Protein AF-A0A7S0BZV0-F1 (afdb_monomer_lite)

pLDDT: mean 70.06, std 24.71, range [31.92, 97.5]

Foldseek 3Di:
DDDDDDDDDDDDDDDDDDDDDDDDDDDDDDDDDDDDDDDDDDDDDDDDDDPPPDPDPPDPPPDDDPPDPDDPCPPVDDDPDDDDDDPDDPVVVVVVVVCVVVVVVVVCCVPPVPPPPPPDDDDDDPDDDPPVQPKDWLDKFFFPFAPQQVLVVVVVVVVVVCCQPPHHRQKDWHDPDSFWTWIAGPVNQWIWIWGDDGGMITIIIGHDGHDPVRLVVVLVSVVSVLVVVCCQAPVPVDDNVRGRTHGDPPPCRSVVSNVSSVVD

Organism: NCBI:txid420281

Structure (mmCIF, N/CA/C/O backbone):
data_AF-A0A7S0BZV0-F1
#
_entry.id   AF-A0A7S0BZV0-F1
#
loop_
_atom_site.group_PDB
_atom_site.id
_atom_site.type_symbol
_atom_site.label_atom_id
_atom_site.label_alt_id
_atom_site.label_comp_id
_atom_site.label_asym_id
_atom_site.label_entity_id
_atom_site.label_seq_id
_atom_site.pdbx_PDB_ins_code
_atom_site.Cartn_x
_atom_site.Cartn_y
_atom_site.Cartn_z
_atom_site.occupancy
_atom_site.B_iso_or_equiv
_atom_site.auth_seq_id
_atom_site.auth_comp_id
_atom_site.auth_asym_id
_atom_site.auth_atom_id
_atom_site.pdbx_PDB_model_num
ATOM 1 N N . CYS A 1 1 ? 27.639 45.122 27.464 1.00 40.41 1 CYS A N 1
ATOM 2 C CA . CYS A 1 1 ? 28.579 44.071 27.024 1.00 40.41 1 CYS A CA 1
ATOM 3 C C . CYS A 1 1 ? 27.911 42.711 27.191 1.00 40.41 1 CYS A C 1
ATOM 5 O O . CYS A 1 1 ? 27.756 42.272 28.320 1.00 40.41 1 CYS A O 1
ATOM 7 N N . LYS A 1 2 ? 27.422 42.094 26.108 1.00 38.06 2 LYS A N 1
ATOM 8 C CA . LYS A 1 2 ? 26.860 40.734 26.147 1.00 38.06 2 LYS A CA 1
ATOM 9 C C . LYS A 1 2 ? 27.973 39.765 25.750 1.00 38.06 2 LYS A C 1
ATOM 11 O O . LYS A 1 2 ? 28.433 39.813 24.614 1.00 38.06 2 LYS A O 1
ATOM 16 N N . GLY A 1 3 ? 28.454 38.988 26.717 1.00 41.06 3 GLY A N 1
ATOM 17 C CA . GLY A 1 3 ? 29.466 37.956 26.506 1.00 41.06 3 GLY A CA 1
ATOM 18 C C . GLY A 1 3 ? 28.831 36.710 25.899 1.00 41.06 3 GLY A C 1
ATOM 19 O O . GLY A 1 3 ? 27.800 36.251 26.382 1.00 41.06 3 GLY A O 1
ATOM 20 N N . TYR A 1 4 ? 29.440 36.191 24.838 1.00 46.53 4 TYR A N 1
ATOM 21 C CA . TYR A 1 4 ? 29.101 34.892 24.270 1.00 46.53 4 TYR A CA 1
ATOM 22 C C . TYR A 1 4 ? 30.031 33.840 24.869 1.00 46.53 4 TYR A C 1
ATOM 24 O O . TYR A 1 4 ? 31.251 34.000 24.854 1.00 46.53 4 TYR A O 1
ATOM 32 N N . ILE A 1 5 ? 29.439 32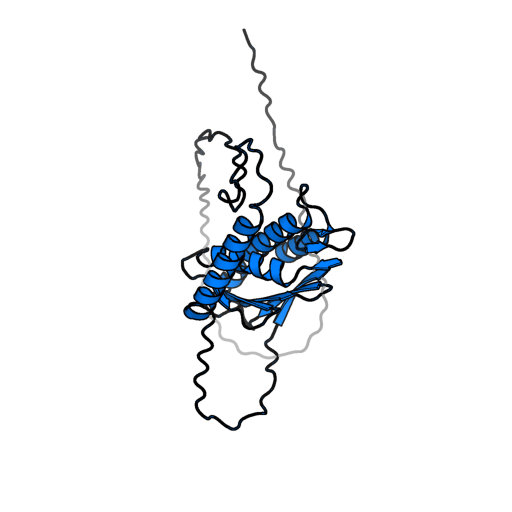.782 25.417 1.00 53.34 5 ILE A N 1
ATOM 33 C CA . ILE A 1 5 ? 30.142 31.592 25.894 1.00 53.34 5 ILE A CA 1
ATOM 34 C C . ILE A 1 5 ? 30.188 30.616 24.718 1.00 53.34 5 ILE A C 1
ATOM 36 O O . ILE A 1 5 ? 29.145 30.201 24.218 1.00 53.34 5 ILE A O 1
ATOM 40 N N . PHE A 1 6 ? 31.393 30.279 24.265 1.00 42.31 6 PHE A N 1
ATOM 41 C CA . PHE A 1 6 ? 31.619 29.231 23.276 1.00 42.31 6 PHE A CA 1
ATOM 42 C C . PHE A 1 6 ? 31.834 27.902 24.001 1.00 42.31 6 PHE A C 1
ATOM 44 O O . PHE A 1 6 ? 32.708 27.802 24.859 1.00 42.31 6 PHE A O 1
ATOM 51 N N . TYR A 1 7 ? 31.054 26.886 23.638 1.00 46.03 7 TYR A N 1
ATOM 52 C CA . TYR A 1 7 ? 31.304 25.504 24.036 1.00 46.03 7 TYR A CA 1
ATOM 53 C C . TYR A 1 7 ? 32.008 24.782 22.888 1.00 46.03 7 TYR A C 1
ATOM 55 O O . TYR A 1 7 ? 31.486 24.710 21.777 1.00 46.03 7 TYR A O 1
ATOM 63 N N . THR A 1 8 ? 33.194 24.246 23.158 1.00 47.00 8 THR A N 1
ATOM 64 C CA . THR A 1 8 ? 33.906 23.320 22.277 1.00 47.00 8 THR A CA 1
ATOM 65 C C . THR A 1 8 ? 33.558 21.889 22.681 1.00 47.00 8 THR A C 1
ATOM 67 O O . THR A 1 8 ? 33.846 21.461 23.796 1.00 47.00 8 THR A O 1
ATOM 70 N N . VAL A 1 9 ? 32.921 21.143 21.775 1.00 44.19 9 VAL A N 1
ATOM 71 C CA . VAL A 1 9 ? 32.656 19.708 21.942 1.00 44.19 9 VAL A CA 1
ATOM 72 C C . VAL A 1 9 ? 33.757 18.938 21.219 1.00 44.19 9 VAL A C 1
ATOM 74 O O . VAL A 1 9 ? 33.847 18.968 19.994 1.00 44.19 9 VAL A O 1
ATOM 77 N N . SER A 1 10 ? 34.611 18.264 21.986 1.00 42.00 10 SER A N 1
ATOM 78 C CA . SER A 1 10 ? 35.644 17.368 21.466 1.00 42.00 10 SER A CA 1
ATOM 79 C C . SER A 1 10 ? 35.065 15.964 21.291 1.00 42.00 10 SER A C 1
ATOM 81 O O . SER A 1 10 ? 34.671 15.335 22.271 1.00 42.00 10 SER A O 1
ATOM 83 N N . PHE A 1 11 ? 35.037 15.453 20.060 1.00 38.75 11 PHE A N 1
ATOM 84 C CA . PHE A 1 11 ? 34.740 14.046 19.789 1.00 38.75 11 PHE A CA 1
ATOM 85 C C . PHE A 1 11 ? 36.010 13.204 19.961 1.00 38.75 11 PHE A C 1
ATOM 87 O O . PHE A 1 11 ? 36.993 13.394 19.246 1.00 38.75 11 PHE A O 1
ATOM 94 N N . ILE A 1 12 ? 35.982 12.263 20.906 1.00 47.25 12 ILE A N 1
ATOM 95 C CA . ILE A 1 12 ? 36.994 11.213 21.055 1.00 47.25 12 ILE A CA 1
ATOM 96 C C . ILE A 1 12 ? 36.495 9.994 20.275 1.00 47.25 12 ILE A C 1
ATOM 98 O O . ILE A 1 12 ? 35.547 9.330 20.687 1.00 47.25 12 ILE A O 1
ATOM 102 N N . LEU A 1 13 ? 37.130 9.702 19.139 1.00 38.38 13 LEU A N 1
ATOM 103 C CA . LEU A 1 13 ? 36.953 8.444 18.415 1.00 38.38 13 LEU A CA 1
ATOM 104 C C . LEU A 1 13 ? 37.724 7.342 19.152 1.00 38.38 13 LEU A C 1
ATOM 106 O O . LEU A 1 13 ? 38.945 7.249 19.052 1.00 38.38 13 LEU A O 1
ATOM 110 N N . VAL A 1 14 ? 37.001 6.509 19.902 1.00 43.81 14 VAL A N 1
ATOM 111 C CA . VAL A 1 14 ? 37.519 5.240 20.422 1.00 43.81 14 VAL A CA 1
ATOM 112 C C . VAL A 1 14 ? 37.310 4.184 19.342 1.00 43.81 14 VAL A C 1
ATOM 114 O O . VAL A 1 14 ? 36.229 3.624 19.200 1.00 43.81 14 VAL A O 1
ATOM 117 N N . SER A 1 15 ? 38.347 3.920 18.552 1.00 48.94 15 SER A N 1
ATOM 118 C CA . SER A 1 15 ? 38.418 2.730 17.707 1.00 48.94 15 SER A CA 1
ATOM 119 C C . SER A 1 15 ? 38.938 1.568 18.547 1.00 48.94 15 SER A C 1
ATOM 121 O O . SER A 1 15 ? 40.102 1.591 18.946 1.00 48.94 15 SER A O 1
ATOM 123 N N . ASN A 1 16 ? 38.111 0.556 18.809 1.00 39.53 16 ASN A N 1
ATOM 124 C CA . ASN A 1 16 ? 38.604 -0.713 19.327 1.00 39.53 16 ASN A CA 1
ATOM 125 C C . ASN A 1 16 ? 37.798 -1.913 18.826 1.00 39.53 16 ASN A C 1
ATOM 127 O O . ASN A 1 16 ? 36.573 -1.890 18.794 1.00 39.53 16 ASN A O 1
ATOM 131 N N . TRP A 1 17 ? 38.575 -2.963 18.552 1.00 42.69 17 TRP A N 1
ATOM 132 C CA . TRP A 1 17 ? 38.226 -4.381 18.469 1.00 42.69 17 TRP A CA 1
ATOM 133 C C . TRP A 1 17 ? 37.665 -4.949 17.161 1.00 42.69 17 TRP A C 1
ATOM 135 O O . TRP A 1 17 ? 36.467 -5.036 16.925 1.00 42.69 17 TRP A O 1
ATOM 145 N N . ALA A 1 18 ? 38.604 -5.479 16.372 1.00 46.03 18 ALA A N 1
ATOM 146 C CA . ALA A 1 18 ? 38.388 -6.614 15.485 1.00 46.03 18 ALA A CA 1
ATOM 147 C C . ALA A 1 18 ? 38.390 -7.931 16.293 1.00 46.03 18 ALA A C 1
ATOM 149 O O . ALA A 1 18 ? 39.251 -8.086 17.165 1.00 46.03 18 ALA A O 1
ATOM 150 N N . PRO A 1 19 ? 37.519 -8.909 15.987 1.00 53.91 19 PRO A N 1
ATOM 151 C CA . PRO A 1 19 ? 37.668 -10.262 16.490 1.00 53.91 19 PRO A CA 1
ATOM 152 C C . PRO A 1 19 ? 38.577 -11.085 15.567 1.00 53.91 19 PRO A C 1
ATOM 154 O O . PRO A 1 19 ? 38.419 -11.146 14.347 1.00 53.91 19 PRO A O 1
ATOM 157 N N . SER A 1 20 ? 39.554 -11.726 16.195 1.00 45.59 20 SER A N 1
ATOM 158 C CA . SER A 1 20 ? 40.463 -12.725 15.646 1.00 45.59 20 SER A CA 1
ATOM 159 C C . SER A 1 20 ? 39.714 -13.952 15.117 1.00 45.59 20 SER A C 1
ATOM 161 O O . SER A 1 20 ? 39.000 -14.615 15.865 1.00 45.59 20 SER A O 1
ATOM 163 N N . SER A 1 21 ? 39.942 -14.293 13.846 1.00 40.38 21 SER A N 1
ATOM 164 C CA . SER A 1 21 ? 39.591 -15.597 13.275 1.00 40.38 21 SER A CA 1
ATOM 165 C C . SER A 1 21 ? 40.554 -16.671 13.776 1.00 40.38 21 SER A C 1
ATOM 167 O O . SER A 1 21 ? 41.746 -16.635 13.474 1.00 40.38 21 SER A O 1
ATOM 169 N N . THR A 1 22 ? 40.032 -17.654 14.502 1.00 49.19 22 THR A N 1
ATOM 170 C CA . THR A 1 22 ? 40.689 -18.943 14.739 1.00 49.19 22 THR A CA 1
ATOM 171 C C . THR A 1 22 ? 40.139 -19.961 13.747 1.00 49.19 22 THR A C 1
ATOM 173 O O . THR A 1 22 ? 38.998 -20.400 13.872 1.00 49.19 22 THR A O 1
ATOM 176 N N . ALA A 1 23 ? 40.950 -20.327 12.756 1.00 39.62 23 ALA A N 1
ATOM 177 C CA . ALA A 1 23 ? 40.702 -21.467 11.885 1.00 39.62 23 ALA A CA 1
ATOM 178 C C . ALA A 1 23 ? 41.118 -22.758 12.609 1.00 39.62 23 ALA A C 1
ATOM 180 O O . ALA A 1 23 ? 42.256 -22.877 13.066 1.00 39.62 23 ALA A O 1
ATOM 181 N N . PHE A 1 24 ? 40.192 -23.712 12.713 1.00 42.72 24 PHE A N 1
ATOM 182 C CA . PHE A 1 24 ? 40.461 -25.075 13.165 1.00 42.72 24 PHE A CA 1
ATOM 183 C C . PHE A 1 24 ? 40.773 -25.960 11.953 1.00 42.72 24 PHE A C 1
ATOM 185 O O . PHE A 1 24 ? 40.060 -25.940 10.951 1.00 42.72 24 PHE A O 1
ATOM 192 N N . LEU A 1 25 ? 41.860 -26.721 12.063 1.00 40.28 25 LEU A N 1
ATOM 193 C CA . LEU A 1 25 ? 42.293 -27.754 11.126 1.00 40.28 25 LEU A CA 1
ATOM 194 C C . LEU A 1 25 ? 41.461 -29.031 11.311 1.00 40.28 25 LEU A C 1
ATOM 196 O O . LEU A 1 25 ? 41.263 -29.473 12.440 1.00 40.28 25 LEU A O 1
ATOM 200 N N . SER A 1 26 ? 41.099 -29.682 10.207 1.00 44.84 26 SER A N 1
ATOM 201 C CA . SER A 1 26 ? 40.944 -31.138 10.153 1.00 44.84 26 SER A CA 1
ATOM 202 C C . SER A 1 26 ? 41.355 -31.635 8.774 1.00 44.84 26 SER A C 1
ATOM 204 O O . SER A 1 26 ? 40.747 -31.285 7.764 1.00 44.84 26 SER A O 1
ATOM 206 N N . ASN A 1 27 ? 42.415 -32.438 8.771 1.00 38.94 27 ASN A N 1
ATOM 207 C CA . ASN A 1 27 ? 42.854 -33.273 7.665 1.00 38.94 27 ASN A CA 1
ATOM 208 C C . ASN A 1 27 ? 41.808 -34.365 7.401 1.00 38.94 27 ASN A C 1
ATOM 210 O O . ASN A 1 27 ? 41.255 -34.907 8.351 1.00 38.94 27 ASN A O 1
ATOM 214 N N . ASP A 1 28 ? 41.581 -34.719 6.139 1.00 45.34 28 ASP A N 1
ATOM 215 C CA . ASP A 1 28 ? 41.982 -36.046 5.672 1.00 45.34 28 ASP A CA 1
ATOM 216 C C . ASP A 1 28 ? 42.010 -36.131 4.145 1.00 45.34 28 ASP A C 1
ATOM 218 O O . ASP A 1 28 ? 41.240 -35.513 3.412 1.00 45.34 28 ASP A O 1
ATOM 222 N N . ALA A 1 29 ? 43.025 -36.862 3.706 1.00 36.59 29 ALA A N 1
ATOM 223 C CA . ALA A 1 29 ? 43.537 -36.976 2.361 1.00 36.59 29 ALA A CA 1
ATOM 224 C C . ALA A 1 29 ? 42.821 -38.066 1.561 1.00 36.59 29 ALA A C 1
ATOM 226 O O . ALA A 1 29 ? 42.648 -39.162 2.076 1.00 36.59 29 ALA A O 1
ATOM 227 N N . LEU A 1 30 ? 42.583 -37.834 0.265 1.00 44.44 30 LEU A N 1
ATOM 228 C CA . LEU A 1 30 ? 42.768 -38.858 -0.768 1.00 44.44 30 LEU A CA 1
ATOM 229 C C . LEU A 1 30 ? 43.283 -38.228 -2.072 1.00 44.44 30 LEU A C 1
ATOM 231 O O . LEU A 1 30 ? 43.004 -37.082 -2.414 1.00 44.44 30 LEU A O 1
ATOM 235 N N . GLN A 1 31 ? 44.136 -39.005 -2.729 1.00 34.84 31 GLN A N 1
ATOM 236 C CA . GLN A 1 31 ? 45.189 -38.638 -3.669 1.00 34.84 31 GLN A CA 1
ATOM 237 C C . GLN A 1 31 ? 44.764 -38.598 -5.156 1.00 34.84 31 GLN A C 1
ATOM 239 O O . GLN A 1 31 ? 44.112 -39.520 -5.625 1.00 34.84 31 GLN A O 1
ATOM 244 N N . CYS A 1 32 ? 45.333 -37.608 -5.875 1.00 33.59 32 CYS A N 1
ATOM 245 C CA . CYS A 1 32 ? 45.991 -37.662 -7.211 1.00 33.59 32 CYS A CA 1
ATOM 246 C C . CYS A 1 32 ? 45.194 -37.940 -8.523 1.00 33.59 32 CYS A C 1
ATOM 248 O O . CYS A 1 32 ? 44.135 -38.550 -8.467 1.00 33.59 32 CYS A O 1
ATOM 250 N N . PRO A 1 33 ? 45.746 -37.639 -9.740 1.00 55.94 33 PRO A N 1
ATOM 251 C CA . PRO A 1 33 ? 46.897 -36.780 -10.101 1.00 55.94 33 PRO A CA 1
ATOM 252 C C . PRO A 1 33 ? 46.722 -35.816 -11.321 1.00 55.94 33 PRO A C 1
ATOM 254 O O . PRO A 1 33 ? 45.982 -36.068 -12.261 1.00 55.94 33 PRO A O 1
ATOM 257 N N . LEU A 1 34 ? 47.546 -34.752 -11.295 1.00 35.41 34 LEU A N 1
ATOM 258 C CA . LEU A 1 34 ? 48.394 -34.130 -12.346 1.00 35.41 34 LEU A CA 1
ATOM 259 C C . LEU A 1 34 ? 47.911 -33.948 -13.807 1.00 35.41 34 LEU A C 1
ATOM 261 O O . LEU A 1 34 ? 47.782 -34.908 -14.551 1.00 35.41 34 LEU A O 1
ATOM 265 N N . THR A 1 35 ? 47.930 -32.689 -14.274 1.00 44.41 35 THR A N 1
ATOM 266 C CA . THR A 1 35 ? 48.808 -32.116 -15.342 1.00 44.41 35 THR A CA 1
ATOM 267 C C . THR A 1 35 ? 48.599 -30.583 -15.331 1.00 44.41 35 THR A C 1
ATOM 269 O O . THR A 1 35 ? 47.484 -30.109 -15.468 1.00 44.41 35 THR A O 1
ATOM 272 N N . ASN A 1 36 ? 49.508 -29.734 -14.839 1.00 35.19 36 ASN A N 1
ATOM 273 C CA . ASN A 1 36 ? 50.785 -29.236 -15.371 1.00 35.19 36 ASN A CA 1
ATOM 274 C C . ASN A 1 36 ? 50.706 -28.495 -16.724 1.00 35.19 36 ASN A C 1
ATOM 276 O O . ASN A 1 36 ? 50.916 -29.114 -17.755 1.00 35.19 36 ASN A O 1
ATOM 280 N N . THR A 1 37 ? 50.560 -27.161 -16.691 1.00 42.16 37 THR A N 1
ATOM 281 C CA . THR A 1 37 ? 51.347 -26.240 -17.543 1.00 42.16 37 THR A CA 1
ATOM 282 C C . THR A 1 37 ? 51.483 -24.850 -16.910 1.00 42.16 37 THR A C 1
ATOM 284 O O . THR A 1 37 ? 50.642 -23.968 -17.025 1.00 42.16 37 THR A O 1
ATOM 287 N N . ARG A 1 38 ? 52.622 -24.712 -16.239 1.00 35.09 38 ARG A N 1
ATOM 288 C CA . ARG A 1 38 ? 53.504 -23.557 -16.022 1.00 35.09 38 ARG A CA 1
ATOM 289 C C . ARG A 1 38 ? 53.383 -22.395 -17.036 1.00 35.09 38 ARG A C 1
ATOM 291 O O . ARG A 1 38 ? 53.597 -22.608 -18.226 1.00 35.09 38 ARG A O 1
ATOM 298 N N . LYS A 1 39 ? 53.265 -21.157 -16.534 1.00 46.03 39 LYS A N 1
ATOM 299 C CA . LYS A 1 39 ? 54.045 -19.985 -16.996 1.00 46.03 39 LYS A CA 1
ATOM 300 C C . LYS A 1 39 ? 54.037 -18.875 -15.935 1.00 46.03 39 LYS A C 1
ATOM 302 O O . LYS A 1 39 ? 53.017 -18.262 -15.656 1.00 46.03 39 LYS A O 1
ATOM 307 N N . SER A 1 40 ? 55.207 -18.672 -15.335 1.00 43.72 40 SER A N 1
ATOM 308 C CA . SER A 1 40 ? 55.580 -17.538 -14.488 1.00 43.72 40 SER A CA 1
ATOM 309 C C . SER A 1 40 ? 55.832 -16.296 -15.335 1.00 43.72 40 SER A C 1
ATOM 311 O O . SER A 1 40 ? 56.382 -16.465 -16.416 1.00 43.72 40 SER A O 1
ATOM 313 N N . PHE A 1 41 ? 55.616 -15.093 -14.798 1.00 40.06 41 PHE A N 1
ATOM 314 C CA . PHE A 1 41 ? 56.595 -14.001 -14.894 1.00 40.06 41 PHE A CA 1
ATOM 315 C C . PHE A 1 41 ? 56.359 -12.949 -13.792 1.00 40.06 41 PHE A C 1
ATOM 317 O O . PHE A 1 41 ? 55.296 -12.352 -13.703 1.00 40.06 41 PHE A O 1
ATOM 324 N N . HIS A 1 42 ? 57.389 -12.828 -12.951 1.00 38.62 42 HIS A N 1
ATOM 325 C CA . HIS A 1 42 ? 57.970 -11.652 -12.295 1.00 38.62 42 HIS A CA 1
ATOM 326 C C . HIS A 1 42 ? 57.111 -10.569 -11.612 1.00 38.62 42 HIS A C 1
ATOM 328 O O . HIS A 1 42 ? 56.409 -9.784 -12.237 1.00 38.62 42 HIS A O 1
ATOM 334 N N . HIS A 1 43 ? 57.344 -10.499 -10.293 1.00 40.81 43 HIS A N 1
ATOM 335 C CA . HIS A 1 43 ? 57.576 -9.305 -9.473 1.00 40.81 43 HIS A CA 1
ATOM 336 C C . HIS A 1 43 ? 57.821 -8.003 -10.251 1.00 40.81 43 HIS A C 1
ATOM 338 O O . HIS A 1 43 ? 58.746 -7.958 -11.053 1.00 40.81 43 HIS A O 1
ATOM 344 N N . ASP A 1 44 ? 57.122 -6.933 -9.857 1.00 39.59 44 ASP A N 1
ATOM 345 C CA . ASP A 1 44 ? 57.811 -5.739 -9.366 1.00 39.59 44 ASP A CA 1
ATOM 346 C C . ASP A 1 44 ? 56.947 -4.869 -8.443 1.00 39.59 44 ASP A C 1
ATOM 348 O O . ASP A 1 44 ? 55.737 -4.707 -8.586 1.00 39.59 44 ASP A O 1
ATOM 352 N N . ILE A 1 45 ? 57.647 -4.358 -7.437 1.00 45.81 45 ILE A N 1
ATOM 353 C CA . ILE A 1 45 ? 57.224 -3.501 -6.337 1.00 45.81 45 ILE A CA 1
ATOM 354 C C . ILE A 1 45 ? 57.323 -2.051 -6.807 1.00 45.81 45 ILE A C 1
ATOM 356 O O . ILE A 1 45 ? 58.438 -1.624 -7.080 1.00 45.81 45 ILE A O 1
ATOM 360 N N . ILE A 1 46 ? 56.245 -1.255 -6.759 1.00 43.72 46 ILE A N 1
ATOM 361 C CA . ILE A 1 46 ? 56.350 0.199 -6.526 1.00 43.72 46 ILE A CA 1
ATOM 362 C C . ILE A 1 46 ? 55.210 0.672 -5.617 1.00 43.72 46 ILE A C 1
ATOM 364 O O . ILE A 1 46 ? 54.032 0.657 -5.964 1.00 43.72 46 ILE A O 1
ATOM 368 N N . LYS A 1 47 ? 55.619 1.132 -4.431 1.00 45.66 47 LYS A N 1
ATOM 369 C CA . LYS A 1 47 ? 54.866 2.000 -3.524 1.00 45.66 47 LYS A CA 1
ATOM 370 C C . LYS A 1 47 ? 54.543 3.324 -4.222 1.00 45.66 47 LYS A C 1
ATOM 372 O O . LYS A 1 47 ? 55.458 3.986 -4.699 1.00 45.66 47 LYS A O 1
ATOM 377 N N . ALA A 1 48 ? 53.299 3.782 -4.141 1.00 41.78 48 ALA A N 1
ATOM 378 C CA . ALA A 1 48 ? 52.996 5.208 -4.222 1.00 41.78 48 ALA A CA 1
ATOM 379 C C . ALA A 1 48 ? 51.777 5.523 -3.352 1.00 41.78 48 ALA A C 1
ATOM 381 O O . ALA A 1 48 ? 50.627 5.374 -3.756 1.00 41.78 48 ALA A O 1
ATOM 382 N N . SER A 1 49 ? 52.060 5.956 -2.124 1.00 46.31 49 SER A N 1
ATOM 383 C CA . SER A 1 49 ? 51.118 6.693 -1.299 1.00 46.31 49 SER A CA 1
ATOM 384 C C . SER A 1 49 ? 50.826 8.038 -1.965 1.00 46.31 49 SER A C 1
ATOM 386 O O . SER A 1 49 ? 51.721 8.870 -2.094 1.00 46.31 49 SER A O 1
ATOM 388 N N . HIS A 1 50 ? 49.573 8.280 -2.322 1.00 37.31 50 HIS A N 1
ATOM 389 C CA . HIS A 1 50 ? 49.050 9.633 -2.462 1.00 37.31 50 HIS A CA 1
ATOM 390 C C . HIS A 1 50 ? 47.771 9.724 -1.632 1.00 37.31 50 HIS A C 1
ATOM 392 O O . HIS A 1 50 ? 46.674 9.444 -2.108 1.00 37.31 50 HIS A O 1
ATOM 398 N N . GLN A 1 51 ? 47.926 10.132 -0.369 1.00 39.69 51 GLN A N 1
ATOM 399 C CA . GLN A 1 51 ? 46.859 10.814 0.353 1.00 39.69 51 GLN A CA 1
ATOM 400 C C . GLN A 1 51 ? 46.595 12.129 -0.385 1.00 39.69 51 GLN A C 1
ATOM 402 O O . GLN A 1 51 ? 47.316 13.110 -0.216 1.00 39.69 51 GLN A O 1
ATOM 407 N N . LYS A 1 52 ? 45.573 12.147 -1.242 1.00 37.59 52 LYS A N 1
ATOM 408 C CA 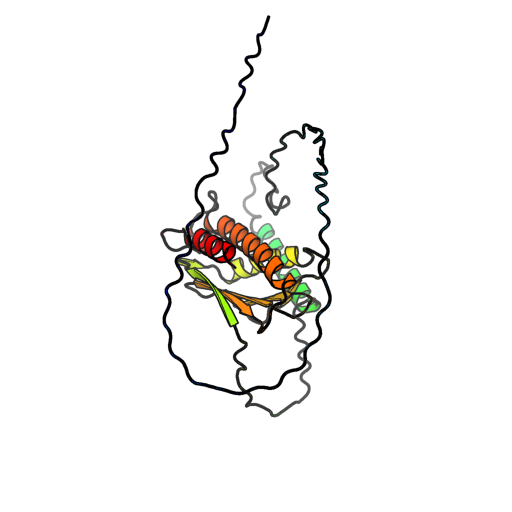. LYS A 1 52 ? 44.945 13.401 -1.649 1.00 37.59 52 LYS A CA 1
ATOM 409 C C . LYS A 1 52 ? 43.977 13.788 -0.542 1.00 37.59 52 LYS A C 1
ATOM 411 O O . LYS A 1 52 ? 42.877 13.251 -0.457 1.00 37.59 52 LYS A O 1
ATOM 416 N N . SER A 1 53 ? 44.412 14.706 0.312 1.00 37.78 53 SER A N 1
ATOM 417 C CA . SER A 1 53 ? 43.523 15.447 1.198 1.00 37.78 53 SER A CA 1
ATOM 418 C C . SER A 1 53 ? 42.526 16.221 0.340 1.00 37.78 53 SER A C 1
ATOM 420 O O . SER A 1 53 ? 42.887 17.189 -0.327 1.00 37.78 53 SER A O 1
ATOM 422 N N . PHE A 1 54 ? 41.278 15.767 0.329 1.00 31.92 54 PHE A N 1
ATOM 423 C CA . PHE A 1 54 ? 40.151 16.520 -0.200 1.00 31.92 54 PHE A CA 1
ATOM 424 C C . PHE A 1 54 ? 39.660 17.437 0.924 1.00 31.92 54 PHE A C 1
ATOM 426 O O . PHE A 1 54 ? 38.955 17.004 1.831 1.00 31.92 54 PHE A O 1
ATOM 433 N N . SER A 1 55 ? 40.068 18.705 0.909 1.00 36.09 55 SER A N 1
ATOM 434 C CA . SER A 1 55 ? 39.423 19.726 1.733 1.00 36.09 55 SER A CA 1
ATOM 435 C C . SER A 1 55 ? 38.151 20.172 1.013 1.00 36.09 55 SER A C 1
ATOM 437 O O . SER A 1 55 ? 38.195 21.042 0.143 1.00 36.09 55 SER A O 1
ATOM 439 N N . VAL A 1 56 ? 37.021 19.546 1.342 1.00 36.00 56 VAL A N 1
ATOM 440 C CA . VAL A 1 56 ? 35.704 20.073 0.971 1.00 36.00 56 VAL A CA 1
ATOM 441 C C . VAL A 1 56 ? 35.405 21.223 1.926 1.00 36.00 56 VAL A C 1
ATOM 443 O O . VAL A 1 56 ? 35.161 21.015 3.111 1.00 36.00 56 VAL A O 1
ATOM 446 N N . ILE A 1 57 ? 35.466 22.448 1.410 1.00 40.66 57 ILE A N 1
ATOM 447 C CA . ILE A 1 57 ? 34.967 23.630 2.108 1.00 40.66 57 ILE A CA 1
ATOM 448 C C . ILE A 1 57 ? 33.439 23.558 2.032 1.00 40.66 57 ILE A C 1
ATOM 450 O O . ILE A 1 57 ? 32.849 23.870 1.000 1.00 40.66 57 ILE A O 1
ATOM 454 N N . PHE A 1 58 ? 32.797 23.117 3.114 1.00 33.75 58 PHE A N 1
ATOM 455 C CA . PHE A 1 58 ? 31.366 23.330 3.298 1.00 33.75 58 PHE A CA 1
ATOM 456 C C . PHE A 1 58 ? 31.154 24.801 3.654 1.00 33.75 58 PHE A C 1
ATOM 458 O O . PHE A 1 58 ? 31.450 25.240 4.762 1.00 33.75 58 PHE A O 1
ATOM 465 N N . GLY A 1 59 ? 30.663 25.576 2.688 1.00 33.16 59 GLY A N 1
ATOM 466 C CA . GLY A 1 59 ? 30.059 26.868 2.976 1.00 33.16 59 GLY A CA 1
ATOM 467 C C . GLY A 1 59 ? 28.759 26.640 3.739 1.00 33.16 59 GLY A C 1
ATOM 468 O O . GLY A 1 59 ? 27.781 26.159 3.165 1.00 33.16 59 GLY A O 1
ATOM 469 N N . GLU A 1 60 ? 28.747 26.979 5.029 1.00 37.28 60 GLU A N 1
ATOM 470 C CA . GLU A 1 60 ? 27.524 27.119 5.817 1.00 37.28 60 GLU A CA 1
ATOM 471 C C . GLU A 1 60 ? 26.638 28.183 5.167 1.00 37.28 60 GLU A C 1
ATOM 473 O O . GLU A 1 60 ? 26.791 29.386 5.373 1.00 37.28 60 GLU A O 1
ATOM 478 N N . THR A 1 61 ? 25.689 27.728 4.353 1.00 38.03 61 THR A N 1
ATOM 479 C CA . THR A 1 61 ? 24.568 28.562 3.941 1.00 38.03 61 THR A CA 1
ATOM 480 C C . THR A 1 61 ? 23.491 28.353 4.991 1.00 38.03 61 THR A C 1
ATOM 482 O O . THR A 1 61 ? 22.854 27.303 5.053 1.00 38.03 61 THR A O 1
ATOM 485 N N . THR A 1 62 ? 23.328 29.342 5.862 1.00 44.94 62 THR A N 1
ATOM 486 C CA . THR A 1 62 ? 22.267 29.420 6.865 1.00 44.94 62 THR A CA 1
ATOM 487 C C . THR A 1 62 ? 20.903 29.434 6.174 1.00 44.94 62 THR A C 1
ATOM 489 O O . THR A 1 62 ? 20.333 30.481 5.867 1.00 44.94 62 THR A O 1
ATOM 492 N N . ARG A 1 63 ? 20.349 28.247 5.906 1.00 38.66 63 ARG A N 1
ATOM 493 C CA . ARG A 1 63 ? 18.970 28.109 5.440 1.00 38.66 63 ARG A CA 1
ATOM 494 C C . ARG A 1 63 ? 18.059 28.071 6.660 1.00 38.66 63 ARG A C 1
ATOM 496 O O . ARG A 1 63 ? 18.075 27.134 7.453 1.00 38.66 63 ARG A O 1
ATOM 503 N N . LYS A 1 64 ? 17.314 29.165 6.818 1.00 41.84 64 LYS A N 1
ATOM 504 C CA . LYS A 1 64 ? 16.234 29.340 7.789 1.00 41.84 64 LYS A CA 1
ATOM 505 C C . LYS A 1 64 ? 15.356 28.087 7.834 1.00 41.84 64 LYS A C 1
ATOM 507 O O . LYS A 1 64 ? 14.906 27.610 6.796 1.00 41.84 64 LYS A O 1
ATOM 512 N N . LYS A 1 65 ? 15.106 27.600 9.052 1.00 45.12 65 LYS A N 1
ATOM 513 C CA . LYS A 1 65 ? 14.022 26.667 9.357 1.00 45.12 65 LYS A CA 1
ATOM 514 C C . LYS A 1 65 ? 12.708 27.318 8.938 1.00 45.12 65 LYS A C 1
ATOM 516 O O . LYS A 1 65 ? 12.249 28.245 9.598 1.00 45.12 65 LYS A O 1
ATOM 521 N N . GLU A 1 66 ? 12.128 26.833 7.853 1.00 43.62 66 GLU A N 1
ATOM 522 C CA . GLU A 1 66 ? 10.723 27.041 7.540 1.00 43.62 66 GLU A CA 1
ATOM 523 C C . GLU A 1 66 ? 10.055 25.681 7.710 1.00 43.62 66 GLU A C 1
ATOM 525 O O . GLU A 1 66 ? 10.119 24.793 6.862 1.00 43.62 66 GLU A O 1
ATOM 530 N N . GLN A 1 67 ? 9.540 25.487 8.919 1.00 44.53 67 GLN A N 1
ATOM 531 C CA . GLN A 1 67 ? 8.790 24.322 9.347 1.00 44.53 67 GLN A CA 1
ATOM 532 C C . GLN A 1 67 ? 7.415 24.418 8.680 1.00 44.53 67 GLN A C 1
ATOM 534 O O . GLN A 1 67 ? 6.465 24.941 9.251 1.00 44.53 67 GLN A O 1
ATOM 539 N N . ASN A 1 68 ? 7.353 24.008 7.415 1.00 40.12 68 ASN A N 1
ATOM 540 C CA . ASN A 1 68 ? 6.132 23.961 6.628 1.00 40.12 68 ASN A CA 1
ATOM 541 C C . ASN A 1 68 ? 5.608 22.523 6.686 1.00 40.12 68 ASN A C 1
ATOM 543 O O . ASN A 1 68 ? 6.038 21.668 5.911 1.00 40.12 68 ASN A O 1
ATOM 547 N N . GLN A 1 69 ? 4.739 22.247 7.663 1.00 46.88 69 GLN A N 1
ATOM 548 C CA . GLN A 1 69 ? 3.896 21.055 7.656 1.00 46.88 69 GLN A CA 1
ATOM 549 C C . GLN A 1 69 ? 3.014 21.130 6.405 1.00 46.88 69 GLN A C 1
ATOM 551 O O . GLN A 1 69 ? 2.001 21.823 6.376 1.00 46.88 69 GLN A O 1
ATOM 556 N N . ARG A 1 70 ? 3.449 20.463 5.337 1.00 38.56 70 ARG A N 1
ATOM 557 C CA . ARG A 1 70 ? 2.631 20.236 4.153 1.00 38.56 70 ARG A CA 1
ATOM 558 C C . ARG A 1 70 ? 1.751 19.030 4.446 1.00 38.56 70 ARG A C 1
ATOM 560 O O . ARG A 1 70 ? 2.232 17.906 4.393 1.00 38.56 70 ARG A O 1
ATOM 567 N N . SER A 1 71 ? 0.481 19.270 4.757 1.00 52.66 71 SER A N 1
ATOM 568 C CA . SER A 1 71 ? -0.541 18.254 4.527 1.00 52.66 71 SER A CA 1
ATOM 569 C C . SER A 1 71 ? -0.574 17.939 3.027 1.00 52.66 71 SER A C 1
ATOM 571 O O . SER A 1 71 ? -0.438 18.841 2.193 1.00 52.66 71 SER A O 1
ATOM 573 N N . ALA A 1 72 ? -0.731 16.662 2.676 1.00 52.25 72 ALA A N 1
ATOM 574 C CA . ALA A 1 72 ? -0.730 16.183 1.291 1.00 52.25 72 ALA A CA 1
ATOM 575 C C . ALA A 1 72 ? -1.872 16.774 0.431 1.00 52.25 72 ALA A C 1
ATOM 577 O O . ALA A 1 72 ? -1.835 16.691 -0.795 1.00 52.25 72 ALA A O 1
ATOM 578 N N . PHE A 1 73 ? -2.846 17.457 1.047 1.00 51.38 73 PHE A N 1
ATOM 579 C CA . PHE A 1 73 ? -3.995 18.053 0.365 1.00 51.38 73 PHE A CA 1
ATOM 580 C C . PHE A 1 73 ? -4.310 19.475 0.886 1.00 51.38 73 PHE A C 1
ATOM 582 O O . PHE A 1 73 ? -5.219 19.655 1.696 1.00 51.38 73 PHE A O 1
ATOM 589 N N . PRO A 1 74 ? -3.614 20.532 0.412 1.00 46.69 74 PRO A N 1
ATOM 590 C CA . PRO A 1 74 ? -3.873 21.923 0.820 1.00 46.69 74 PRO A CA 1
ATOM 591 C C . PRO A 1 74 ? -5.270 22.447 0.444 1.00 46.69 74 PRO A C 1
ATOM 593 O O . PRO A 1 74 ? -5.710 23.465 0.967 1.00 46.69 74 PRO A O 1
ATOM 596 N N . TRP A 1 75 ? -5.961 21.771 -0.477 1.00 47.84 75 TRP A N 1
ATOM 597 C CA . TRP A 1 75 ? -7.299 22.133 -0.949 1.00 47.84 75 TRP A CA 1
ATOM 598 C C . TRP A 1 75 ? -8.429 21.590 -0.065 1.00 47.84 75 TRP A C 1
ATOM 600 O O . TRP A 1 75 ? -9.568 22.014 -0.228 1.00 47.84 75 TRP A O 1
ATOM 610 N N . LEU A 1 76 ? -8.130 20.724 0.911 1.00 42.53 76 LEU A N 1
ATOM 611 C CA . LEU A 1 76 ? -9.114 20.227 1.881 1.00 42.53 76 LEU A CA 1
ATOM 612 C C . LEU A 1 76 ? -9.341 21.200 3.062 1.00 42.53 76 LEU A C 1
ATOM 614 O O . LEU A 1 76 ? -9.886 20.823 4.091 1.00 42.53 76 LEU A O 1
ATOM 618 N N . LYS A 1 77 ? -8.924 22.468 2.925 1.00 49.03 77 LYS A N 1
ATOM 619 C CA . LYS A 1 77 ? -9.301 23.575 3.819 1.00 49.03 77 LYS A CA 1
ATOM 620 C C . LYS A 1 77 ? -10.130 24.614 3.058 1.00 49.03 77 LYS A C 1
ATOM 622 O O . LYS A 1 77 ? -9.629 25.656 2.649 1.00 49.03 77 LYS A O 1
ATOM 627 N N . MET A 1 78 ? -11.414 24.326 2.888 1.00 41.78 78 MET A N 1
ATOM 628 C CA . MET A 1 78 ? -12.489 25.282 2.581 1.00 41.78 78 MET A CA 1
ATOM 629 C C . MET A 1 78 ? -13.667 24.829 3.462 1.00 41.78 78 MET A C 1
ATOM 631 O O . MET A 1 78 ? -13.980 23.650 3.438 1.00 41.78 78 MET A O 1
ATOM 635 N N . SER A 1 79 ? -14.339 25.610 4.303 1.00 42.94 79 SER A N 1
ATOM 636 C CA . SER A 1 79 ? -14.440 27.055 4.484 1.00 42.94 79 SER A CA 1
ATOM 637 C C . SER A 1 79 ? -15.106 27.315 5.846 1.00 42.94 79 SER A C 1
ATOM 639 O O . SER A 1 79 ? -16.262 26.946 6.026 1.00 42.94 79 SER A O 1
ATOM 641 N N . GLU A 1 80 ? -14.435 27.989 6.780 1.00 47.81 80 GLU A N 1
ATOM 642 C CA . GLU A 1 80 ? -15.109 28.635 7.916 1.00 47.81 80 GLU A CA 1
ATOM 643 C C . GLU A 1 80 ? -15.172 30.139 7.652 1.00 47.81 80 GLU A C 1
ATOM 645 O O . GLU A 1 80 ? -14.260 30.896 7.980 1.00 47.81 80 GLU A O 1
ATOM 650 N N . SER A 1 81 ? -16.256 30.583 7.021 1.00 48.22 81 SER A N 1
ATOM 651 C CA . SER A 1 81 ? -16.761 31.940 7.218 1.00 48.22 81 SER A CA 1
ATOM 652 C C . SER A 1 81 ? -18.215 32.009 6.772 1.00 48.22 81 SER A C 1
ATOM 654 O O . SER A 1 81 ? -18.494 31.810 5.591 1.00 48.22 81 SER A O 1
ATOM 656 N N . GLY A 1 82 ? -19.121 32.364 7.679 1.00 41.88 82 GLY A N 1
ATOM 657 C CA . GLY A 1 82 ? -20.445 32.833 7.277 1.00 41.88 82 GLY A CA 1
ATOM 658 C C . GLY A 1 82 ? -21.564 32.441 8.219 1.00 41.88 82 GLY A C 1
ATOM 659 O O . GLY A 1 82 ? -22.228 31.439 8.018 1.00 41.88 82 GLY A O 1
ATOM 660 N N . ASN A 1 83 ? -21.786 33.293 9.211 1.00 54.12 83 ASN A N 1
ATOM 661 C CA . ASN A 1 83 ? -23.001 33.379 10.009 1.00 54.12 83 ASN A CA 1
ATOM 662 C C . ASN A 1 83 ? -24.230 33.523 9.079 1.00 54.12 83 ASN A C 1
ATOM 664 O O . ASN A 1 83 ? -24.262 34.461 8.279 1.00 54.12 83 ASN A O 1
ATOM 668 N N . GLY A 1 84 ? -25.222 32.636 9.175 1.00 43.25 84 GLY A N 1
ATOM 669 C CA . GLY A 1 84 ? -26.440 32.721 8.366 1.00 43.25 84 GLY A CA 1
ATOM 670 C C . GLY A 1 84 ? -27.474 31.667 8.742 1.00 43.25 84 GLY A C 1
ATOM 671 O O . GLY A 1 84 ? -27.295 30.487 8.464 1.00 43.25 84 GLY A O 1
ATOM 672 N N . ASP A 1 85 ? -28.558 32.113 9.371 1.00 52.94 85 ASP A N 1
ATOM 673 C CA . ASP A 1 85 ? -29.748 31.321 9.664 1.00 52.94 85 ASP A CA 1
ATOM 674 C C . ASP A 1 85 ? -30.346 30.753 8.364 1.00 52.94 85 ASP A C 1
ATOM 676 O O . ASP A 1 85 ? -30.827 31.501 7.512 1.00 52.94 85 ASP A O 1
ATOM 680 N N . GLY A 1 86 ? -30.326 29.430 8.201 1.00 46.94 86 GLY A N 1
ATOM 681 C CA . GLY A 1 86 ? -30.840 28.776 7.000 1.00 46.94 86 GLY A CA 1
ATOM 682 C C . GLY A 1 86 ? -30.912 27.267 7.168 1.00 46.94 86 GLY A C 1
ATOM 683 O O . GLY A 1 86 ? -29.987 26.543 6.822 1.00 46.94 86 GLY A O 1
ATOM 684 N N . ALA A 1 87 ? -32.016 26.788 7.736 1.00 52.94 87 ALA A N 1
ATOM 685 C CA . ALA A 1 87 ? -32.320 25.368 7.792 1.00 52.94 87 ALA A CA 1
ATOM 686 C C . ALA A 1 87 ? -32.655 24.856 6.381 1.00 52.94 87 ALA A C 1
ATOM 688 O O . ALA A 1 87 ? -33.778 25.039 5.912 1.00 52.94 87 ALA A O 1
ATOM 689 N N . GLY A 1 88 ? -31.683 24.203 5.744 1.00 54.75 88 GLY A N 1
ATOM 690 C CA . GLY A 1 88 ? -31.910 23.317 4.604 1.00 54.75 88 GLY A CA 1
ATOM 691 C C . GLY A 1 88 ? -31.027 23.598 3.399 1.00 54.75 88 GLY A C 1
ATOM 692 O O . GLY A 1 88 ? -31.559 24.086 2.421 1.00 54.75 88 GLY A O 1
ATOM 693 N N . ASP A 1 89 ? -29.735 23.253 3.460 1.00 53.03 89 ASP A N 1
ATOM 694 C CA . ASP A 1 89 ? -28.852 23.170 2.276 1.00 53.03 89 ASP A CA 1
ATOM 695 C C . ASP A 1 89 ? -27.665 22.186 2.468 1.00 53.03 89 ASP A C 1
ATOM 697 O O . ASP A 1 89 ? -26.665 22.241 1.754 1.00 53.03 89 ASP A O 1
ATOM 701 N N . GLU A 1 90 ? -27.738 21.233 3.408 1.00 54.22 90 GLU A N 1
ATOM 702 C CA . GLU A 1 90 ? -26.666 20.223 3.563 1.00 54.22 90 GLU A CA 1
ATOM 703 C C . GLU A 1 90 ? -26.698 19.136 2.465 1.00 54.22 90 GLU A C 1
ATOM 705 O O . GLU A 1 90 ? -25.687 18.482 2.195 1.00 54.22 90 GLU A O 1
ATOM 7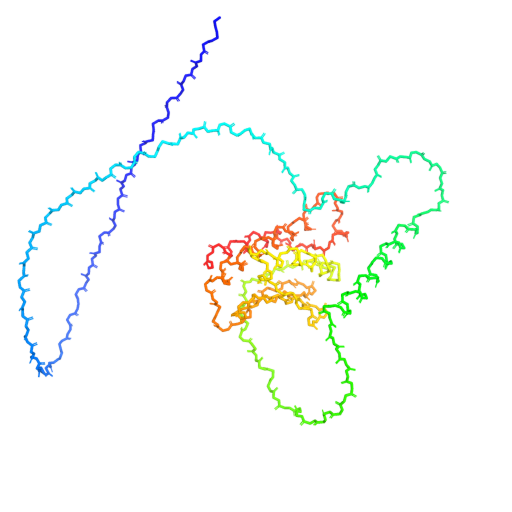10 N N . ASP A 1 91 ? -27.818 18.99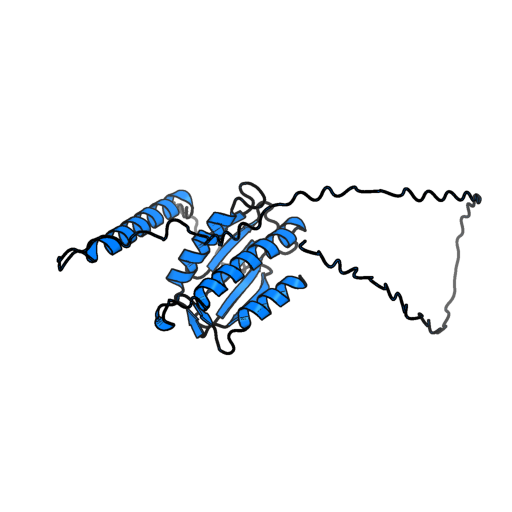9 1.746 1.00 55.66 91 ASP A N 1
ATOM 711 C CA . ASP A 1 91 ? -27.974 18.027 0.655 1.00 55.66 91 ASP A CA 1
ATOM 712 C C . ASP A 1 91 ? -27.198 18.414 -0.623 1.00 55.66 91 ASP A C 1
ATOM 714 O O . ASP A 1 91 ? -26.878 17.547 -1.447 1.00 55.66 91 ASP A O 1
ATOM 718 N N . GLU A 1 92 ? -26.835 19.691 -0.809 1.00 55.62 92 GLU A N 1
ATOM 719 C CA . GLU A 1 92 ? -26.094 20.137 -1.999 1.00 55.62 92 GLU A CA 1
ATOM 720 C C . GLU A 1 92 ? -24.605 19.763 -1.954 1.00 55.62 92 GLU A C 1
ATOM 722 O O . GLU A 1 92 ? -24.025 19.406 -2.988 1.00 55.62 92 GLU A O 1
ATOM 727 N N . LEU A 1 93 ? -23.989 19.754 -0.767 1.00 53.25 93 LEU A N 1
ATOM 728 C CA . LEU A 1 93 ? -22.567 19.438 -0.608 1.00 53.25 93 LEU A CA 1
ATOM 729 C C . LEU A 1 93 ? -22.287 17.956 -0.914 1.00 53.25 93 LEU A C 1
ATOM 731 O O . LEU A 1 93 ? -21.393 17.625 -1.700 1.00 53.25 93 LEU A O 1
ATOM 735 N N . PHE A 1 94 ? -23.109 17.052 -0.374 1.00 51.78 94 PHE A N 1
ATOM 736 C CA . PHE A 1 94 ? -22.990 15.614 -0.639 1.00 51.78 94 PHE A CA 1
ATOM 737 C C . PHE A 1 94 ? -23.481 15.227 -2.044 1.00 51.78 94 PHE A C 1
ATOM 739 O O . PHE A 1 94 ? -22.946 14.296 -2.651 1.00 51.78 94 PHE A O 1
ATOM 746 N N . SER A 1 95 ? -24.427 15.974 -2.625 1.00 59.91 95 SER A N 1
ATOM 747 C CA . SER A 1 95 ? -24.809 15.865 -4.044 1.00 59.91 95 SER A CA 1
ATOM 748 C C . SER A 1 95 ? -23.644 16.203 -4.980 1.00 59.91 95 SER A C 1
ATOM 750 O O . SER A 1 95 ? -23.408 15.488 -5.960 1.00 59.91 95 SER A O 1
ATOM 752 N N . GLY A 1 96 ? -22.866 17.242 -4.655 1.00 54.88 96 GLY A N 1
ATOM 753 C CA . GLY A 1 96 ? -21.659 17.627 -5.385 1.00 54.88 96 GLY A CA 1
ATOM 754 C C . GLY A 1 96 ? -20.590 16.537 -5.365 1.00 54.88 96 GLY A C 1
ATOM 755 O O . GLY A 1 96 ? -20.062 16.179 -6.419 1.00 54.88 96 GLY A O 1
ATOM 756 N N . ILE A 1 97 ? -20.340 15.937 -4.196 1.00 62.41 97 ILE A N 1
ATOM 757 C CA . ILE A 1 97 ? -19.401 14.815 -4.048 1.00 62.41 97 ILE A CA 1
ATOM 758 C C . ILE A 1 97 ? -19.913 13.578 -4.789 1.00 62.41 97 ILE A C 1
ATOM 760 O O . ILE A 1 97 ? -19.145 12.949 -5.507 1.00 62.41 97 ILE A O 1
ATOM 764 N N . ASN A 1 98 ? -21.206 13.253 -4.720 1.00 58.28 98 ASN A N 1
ATOM 765 C CA . ASN A 1 98 ? -21.766 12.127 -5.470 1.00 58.28 98 ASN A CA 1
ATOM 766 C C . ASN A 1 98 ? -21.715 12.352 -6.988 1.00 58.28 98 ASN A C 1
ATOM 768 O O . ASN A 1 98 ? -21.403 11.424 -7.730 1.00 58.28 98 ASN A O 1
ATOM 772 N N . LYS A 1 99 ? -21.956 13.573 -7.481 1.00 72.19 99 LYS A N 1
ATOM 773 C CA . LYS A 1 99 ? -21.770 13.915 -8.902 1.00 72.19 99 LYS A CA 1
ATOM 774 C C . LYS A 1 99 ? -20.304 13.871 -9.313 1.00 72.19 99 LYS A C 1
ATOM 776 O O . LYS A 1 99 ? -20.018 13.373 -10.398 1.00 72.19 99 LYS A O 1
ATOM 781 N N . PHE A 1 100 ? -19.393 14.343 -8.464 1.00 69.12 100 PHE A N 1
ATOM 782 C CA . PHE A 1 100 ? -17.957 14.251 -8.699 1.00 69.12 100 PHE A CA 1
ATOM 783 C C . PHE A 1 100 ? -17.503 12.791 -8.722 1.00 69.12 100 PHE A C 1
ATOM 785 O O . PHE A 1 100 ? -16.899 12.384 -9.699 1.00 69.12 100 PHE A O 1
ATOM 792 N N . ILE A 1 101 ? -17.872 11.972 -7.733 1.00 67.50 101 ILE A N 1
ATOM 793 C CA . ILE A 1 101 ? -17.561 10.537 -7.680 1.00 67.50 101 ILE A CA 1
ATOM 794 C C . ILE A 1 101 ? -18.190 9.803 -8.865 1.00 67.50 101 ILE A C 1
ATOM 796 O O . ILE A 1 101 ? -17.535 8.951 -9.447 1.00 67.50 101 ILE A O 1
ATOM 800 N N . ASN A 1 102 ? -19.418 10.123 -9.277 1.00 67.19 102 ASN A N 1
ATOM 801 C CA . ASN A 1 102 ? -20.051 9.483 -10.435 1.00 67.19 102 ASN A CA 1
ATOM 802 C C . ASN A 1 102 ? -19.430 9.934 -11.766 1.00 67.19 102 ASN A C 1
ATOM 804 O O . ASN A 1 102 ? -19.228 9.113 -12.659 1.00 67.19 102 ASN A O 1
ATOM 808 N N . GLY A 1 103 ? -19.077 11.214 -11.899 1.00 69.00 103 GLY A N 1
ATOM 809 C CA . GLY A 1 103 ? -18.335 11.737 -13.047 1.00 69.00 103 GLY A CA 1
ATOM 810 C C . GLY A 1 103 ? -16.911 11.185 -13.113 1.00 69.00 103 GLY A C 1
ATOM 811 O O . GLY A 1 103 ? -16.424 10.842 -14.189 1.00 69.00 103 GLY A O 1
ATOM 812 N N . PHE A 1 104 ? -16.277 11.015 -11.956 1.00 65.50 104 PHE A N 1
ATOM 813 C CA . PHE A 1 104 ? -14.955 10.429 -11.799 1.00 65.50 104 PHE A CA 1
ATOM 814 C C . PHE A 1 104 ? -14.983 8.924 -12.064 1.00 65.50 104 PHE A C 1
ATOM 816 O O . PHE A 1 104 ? -14.170 8.458 -12.842 1.00 65.50 104 PHE A O 1
ATOM 823 N N . LYS A 1 105 ? -15.970 8.172 -11.555 1.00 60.56 105 LYS A N 1
ATOM 824 C CA . LYS A 1 105 ? -16.208 6.758 -11.904 1.00 60.56 105 LYS A CA 1
ATOM 825 C C . LYS A 1 105 ? -16.402 6.577 -13.404 1.00 60.56 105 LYS A C 1
ATOM 827 O O . LYS A 1 105 ? -15.835 5.657 -13.972 1.00 60.56 105 LYS A O 1
ATOM 832 N N . LYS A 1 106 ? -17.164 7.463 -14.052 1.00 67.81 106 LYS A N 1
ATOM 833 C CA . LYS A 1 106 ? -17.355 7.432 -15.507 1.00 67.81 106 LYS A CA 1
ATOM 834 C C . LYS A 1 106 ? -16.044 7.697 -16.253 1.00 67.81 106 LYS A C 1
ATOM 836 O O . LYS A 1 106 ? -15.688 6.942 -17.144 1.00 67.81 106 LYS A O 1
ATOM 841 N N . THR A 1 107 ? -15.296 8.719 -15.840 1.00 56.69 107 THR A N 1
ATOM 842 C CA . THR A 1 107 ? -14.013 9.086 -16.463 1.00 56.69 107 THR A CA 1
ATOM 843 C C . THR A 1 107 ? -12.937 8.023 -16.224 1.00 56.69 107 THR A C 1
ATOM 845 O O . THR A 1 107 ? -12.165 7.716 -17.130 1.00 56.69 107 THR A O 1
ATOM 848 N N . LEU A 1 108 ? -12.905 7.422 -15.032 1.00 59.81 108 LEU A N 1
ATOM 849 C CA . LEU A 1 108 ? -12.022 6.311 -14.712 1.00 59.81 108 LEU A CA 1
ATOM 850 C C . LEU A 1 108 ? -12.417 5.041 -15.476 1.00 59.81 108 LEU A C 1
ATOM 852 O O . LEU A 1 108 ? -11.525 4.385 -16.002 1.00 59.81 108 LEU A O 1
ATOM 856 N N . ASN A 1 109 ? -13.711 4.723 -15.616 1.00 55.25 109 ASN A N 1
ATOM 857 C CA . ASN A 1 109 ? -14.159 3.596 -16.443 1.00 55.25 109 ASN A CA 1
ATOM 858 C C . ASN A 1 109 ? -13.770 3.775 -17.914 1.00 55.25 109 ASN A C 1
ATOM 860 O O . ASN A 1 109 ? -13.253 2.845 -18.524 1.00 55.25 109 ASN A O 1
ATOM 864 N N . ASP A 1 110 ? -13.956 4.979 -18.455 1.00 55.50 110 ASP A N 1
ATOM 865 C CA . ASP A 1 110 ? -13.711 5.261 -19.871 1.00 55.50 110 ASP A CA 1
ATOM 866 C C . ASP A 1 110 ? -12.212 5.411 -20.210 1.00 55.50 110 ASP A C 1
ATOM 868 O O . ASP A 1 110 ? -11.821 5.173 -21.352 1.00 55.50 110 ASP A O 1
ATOM 872 N N . THR A 1 111 ? -11.360 5.796 -19.246 1.00 49.91 111 THR A N 1
ATOM 873 C CA . THR A 1 111 ? -9.936 6.118 -19.504 1.00 49.91 111 THR A CA 1
ATOM 874 C C . THR A 1 111 ? -8.945 5.123 -18.884 1.00 49.91 111 THR A C 1
ATOM 876 O O . THR A 1 111 ? -7.856 4.954 -19.424 1.00 49.91 111 THR A O 1
ATOM 879 N N . TYR A 1 112 ? -9.294 4.463 -17.771 1.00 43.81 112 TYR A N 1
ATOM 880 C CA . TYR A 1 112 ? -8.385 3.597 -16.999 1.00 43.81 112 TYR A CA 1
ATOM 881 C C . TYR A 1 112 ? -8.925 2.175 -16.737 1.00 43.81 112 TYR A C 1
ATOM 883 O O . TYR A 1 112 ? -8.118 1.257 -16.634 1.00 43.81 112 TYR A O 1
ATOM 891 N N . PHE A 1 113 ? -10.245 1.947 -16.692 1.00 48.03 113 PHE A N 1
ATOM 892 C CA . PHE A 1 113 ? -10.855 0.613 -16.509 1.00 48.03 113 PHE A CA 1
ATOM 893 C C . PHE A 1 113 ? -11.458 0.054 -17.794 1.00 48.03 113 PHE A C 1
ATOM 895 O O . PHE A 1 113 ? -12.562 -0.486 -17.775 1.00 48.03 113 PHE A O 1
ATOM 902 N N . GLY A 1 114 ? -10.742 0.192 -18.913 1.00 40.38 114 GLY A N 1
ATOM 903 C CA . GLY A 1 114 ? -11.155 -0.274 -20.236 1.00 40.38 114 GLY A CA 1
ATOM 904 C C . GLY A 1 114 ? -11.336 -1.792 -20.334 1.00 40.38 114 GLY A C 1
ATOM 905 O O . GLY A 1 114 ? -10.619 -2.459 -21.075 1.00 40.38 114 GLY A O 1
ATOM 906 N N . VAL A 1 115 ? -12.348 -2.338 -19.662 1.00 41.44 115 VAL A N 1
ATOM 907 C CA . VAL A 1 115 ? -13.026 -3.564 -20.061 1.00 41.44 115 VAL A CA 1
ATOM 908 C C . VAL A 1 115 ? -13.842 -3.188 -21.291 1.00 41.44 115 VAL A C 1
ATOM 910 O O . VAL A 1 115 ? -15.033 -2.894 -21.228 1.00 41.44 115 VAL A O 1
ATOM 913 N N . ASN A 1 116 ? -13.172 -3.161 -22.442 1.00 39.75 116 ASN A N 1
ATOM 914 C CA . ASN A 1 116 ? -13.850 -3.287 -23.722 1.00 39.75 116 ASN A CA 1
ATOM 915 C C . ASN A 1 116 ? -14.455 -4.693 -23.770 1.00 39.75 116 ASN A C 1
ATOM 917 O O . ASN A 1 116 ? -13.865 -5.617 -24.323 1.00 39.75 116 ASN A O 1
ATOM 921 N N . SER A 1 117 ? -15.649 -4.861 -23.207 1.00 43.19 117 SER A N 1
ATOM 922 C CA . SER A 1 117 ? -16.507 -6.007 -23.482 1.00 43.19 117 SER A CA 1
ATOM 923 C C . SER A 1 117 ? -17.090 -5.865 -24.890 1.00 43.19 117 SER A C 1
ATOM 925 O O . SER A 1 117 ? -18.293 -5.705 -25.095 1.00 43.19 117 SER A O 1
ATOM 927 N N . LYS A 1 118 ? -16.218 -5.953 -25.902 1.00 41.00 118 LYS A N 1
ATOM 928 C CA . LYS A 1 118 ? -16.648 -6.492 -27.187 1.00 41.00 118 LYS A CA 1
ATOM 929 C C . LYS A 1 118 ? -16.928 -7.968 -26.956 1.00 41.00 118 LYS A C 1
ATOM 931 O O . LYS A 1 118 ? -16.023 -8.786 -26.839 1.00 41.00 118 LYS A O 1
ATOM 936 N N . THR A 1 119 ? -18.211 -8.256 -26.810 1.00 43.34 119 THR A N 1
ATOM 937 C CA . THR A 1 119 ? -18.800 -9.581 -26.944 1.00 43.34 119 THR A CA 1
ATOM 938 C C . THR A 1 119 ? -18.625 -10.014 -28.396 1.00 43.34 119 THR A C 1
ATOM 940 O O . THR A 1 119 ? -19.518 -9.830 -29.211 1.00 43.34 119 THR A O 1
ATOM 943 N N . ASP A 1 120 ? -17.447 -10.543 -28.715 1.00 44.03 120 ASP A N 1
ATOM 944 C CA . ASP A 1 120 ? -17.225 -11.343 -29.913 1.00 44.03 120 ASP A CA 1
ATOM 945 C C . ASP A 1 120 ? -16.860 -12.764 -29.459 1.00 44.03 120 ASP A C 1
ATOM 947 O O . ASP A 1 120 ? -15.947 -12.977 -28.661 1.00 44.03 120 ASP A O 1
ATOM 951 N N . ASP A 1 121 ? -17.655 -13.716 -29.939 1.00 51.19 121 ASP A N 1
ATOM 952 C CA . ASP A 1 121 ? -17.605 -15.156 -29.703 1.00 51.19 121 ASP A CA 1
ATOM 953 C C . ASP A 1 121 ? -16.186 -15.754 -29.669 1.00 51.19 121 ASP A C 1
ATOM 955 O O . ASP A 1 121 ? -15.579 -16.005 -30.712 1.00 51.19 121 ASP A O 1
ATOM 959 N N . ILE A 1 122 ? -15.698 -16.120 -28.479 1.00 49.44 122 ILE A N 1
ATOM 960 C CA . ILE A 1 122 ? -14.641 -17.129 -28.326 1.00 49.44 122 ILE A CA 1
ATOM 961 C C . ILE A 1 122 ? -15.074 -18.115 -27.244 1.00 49.44 122 ILE A C 1
ATOM 963 O O . ILE A 1 122 ? -14.803 -17.971 -26.055 1.00 49.44 122 ILE A O 1
ATOM 967 N N . ASN A 1 123 ? -15.776 -19.150 -27.693 1.00 47.09 123 ASN A N 1
ATOM 968 C CA . ASN A 1 123 ? -15.893 -20.392 -26.952 1.00 47.09 123 ASN A CA 1
ATOM 969 C C . ASN A 1 123 ? -14.508 -21.042 -26.799 1.00 47.09 123 ASN A C 1
ATOM 971 O O . ASN A 1 123 ? -13.781 -21.176 -27.785 1.00 47.09 123 ASN A O 1
ATOM 975 N N . LYS A 1 124 ? -14.287 -21.615 -25.607 1.00 47.12 124 LYS A N 1
ATOM 976 C CA . LYS A 1 124 ? -13.528 -22.855 -25.371 1.00 47.12 124 LYS A CA 1
ATOM 977 C C . LYS A 1 124 ? -12.003 -22.737 -25.258 1.00 47.12 124 LYS A C 1
ATOM 979 O O . LYS A 1 124 ? -11.316 -23.130 -26.187 1.00 47.12 124 LYS A O 1
ATOM 984 N N . TYR A 1 125 ? -11.533 -22.370 -24.062 1.00 45.66 125 TYR A N 1
ATOM 985 C CA . TYR A 1 125 ? -10.484 -23.080 -23.301 1.00 45.66 125 TYR A CA 1
ATOM 986 C C . TYR A 1 125 ? -10.668 -22.781 -21.799 1.00 45.66 125 TYR A C 1
ATOM 988 O O . TYR A 1 125 ? -9.914 -22.033 -21.192 1.00 45.66 125 TYR A O 1
ATOM 996 N N . GLU A 1 126 ? -11.713 -23.342 -21.185 1.00 50.97 126 GLU A N 1
ATOM 997 C CA . GLU A 1 126 ? -11.716 -23.546 -19.733 1.00 50.97 126 GLU A CA 1
ATOM 998 C C . GLU A 1 126 ? -10.859 -24.781 -19.463 1.00 50.97 126 GLU A C 1
ATOM 1000 O O . GLU A 1 126 ? -11.306 -25.885 -19.776 1.00 50.97 126 GLU A O 1
ATOM 1005 N N . SER A 1 127 ? -9.625 -24.592 -18.987 1.00 51.12 127 SER A N 1
ATOM 1006 C CA . SER A 1 127 ? -8.818 -25.521 -18.165 1.00 51.12 127 SER A CA 1
ATOM 1007 C C . SER A 1 127 ? -7.333 -25.171 -18.290 1.00 51.12 127 SER A C 1
ATOM 1009 O O . SER A 1 127 ? -6.562 -25.985 -18.783 1.00 51.12 127 SER A O 1
ATOM 1011 N N . GLU A 1 128 ? -6.907 -23.990 -17.852 1.00 42.75 128 GLU A N 1
ATOM 1012 C CA . GLU A 1 128 ? -5.486 -23.762 -17.583 1.00 42.75 128 GLU A CA 1
ATOM 1013 C C . GLU A 1 128 ? -5.407 -23.061 -16.234 1.00 42.75 128 GLU A C 1
ATOM 1015 O O . GLU A 1 128 ? -5.921 -21.962 -16.061 1.00 42.75 128 GLU A O 1
ATOM 1020 N N . GLU A 1 129 ? -4.960 -23.854 -15.259 1.00 44.41 129 GLU A N 1
ATOM 1021 C CA . GLU A 1 129 ? -4.245 -23.486 -14.042 1.00 44.41 129 GLU A CA 1
ATOM 1022 C C . GLU A 1 129 ? -4.388 -22.008 -13.662 1.00 44.41 129 GLU A C 1
ATOM 1024 O O . GLU A 1 129 ? -3.907 -21.134 -14.376 1.00 44.41 129 GLU A O 1
ATOM 1029 N N . ASN A 1 130 ? -4.995 -21.730 -12.498 1.00 46.16 130 ASN A N 1
ATOM 1030 C CA . ASN A 1 130 ? -4.692 -20.509 -11.752 1.00 46.16 130 ASN A CA 1
ATOM 1031 C C . ASN A 1 130 ? -3.178 -20.518 -11.538 1.00 46.16 130 ASN A C 1
ATOM 1033 O O . ASN A 1 130 ? -2.701 -21.057 -10.534 1.00 46.16 130 ASN A O 1
ATOM 1037 N N . GLU A 1 131 ? -2.448 -20.022 -12.538 1.00 47.72 131 GLU A N 1
ATOM 1038 C CA . GLU A 1 131 ? -1.014 -19.866 -12.572 1.00 47.72 131 GLU A CA 1
ATOM 1039 C C . GLU A 1 131 ? -0.767 -19.058 -11.321 1.00 47.72 131 GLU A C 1
ATOM 1041 O O . GLU A 1 131 ? -1.196 -17.908 -11.197 1.00 47.72 131 GLU A O 1
ATOM 1046 N N . THR A 1 132 ? -0.304 -19.761 -10.292 1.00 52.84 132 THR A N 1
ATOM 1047 C CA . THR A 1 132 ? -0.227 -19.212 -8.954 1.00 52.84 132 THR A CA 1
ATOM 1048 C C . THR A 1 132 ? 0.961 -18.288 -9.054 1.00 52.84 132 THR A C 1
ATOM 1050 O O . THR A 1 132 ? 2.094 -18.719 -8.840 1.00 52.84 132 THR A O 1
ATOM 1053 N N . PHE A 1 133 ? 0.713 -17.068 -9.546 1.00 61.25 133 PHE A N 1
ATOM 1054 C CA . PHE A 1 133 ? 1.725 -16.051 -9.728 1.00 61.25 133 PHE A CA 1
ATOM 1055 C C . PHE A 1 133 ? 2.521 -16.051 -8.443 1.00 61.25 133 PHE A C 1
ATOM 1057 O O . PHE A 1 133 ? 1.935 -15.998 -7.362 1.00 61.25 133 PHE A O 1
ATOM 1064 N N . HIS A 1 134 ? 3.837 -16.214 -8.561 1.00 79.25 134 HIS A N 1
ATOM 1065 C CA . HIS A 1 134 ? 4.702 -16.241 -7.398 1.00 79.25 134 HIS A CA 1
ATOM 1066 C C . HIS A 1 134 ? 4.542 -14.904 -6.668 1.00 79.25 134 HIS A C 1
ATOM 1068 O O . HIS A 1 134 ? 5.113 -13.889 -7.068 1.00 79.25 134 HIS A O 1
ATOM 1074 N N . SER A 1 135 ? 3.690 -14.915 -5.645 1.00 90.19 135 SER A N 1
ATOM 1075 C CA . SER A 1 135 ? 3.391 -13.790 -4.783 1.00 90.19 135 SER A CA 1
ATOM 1076 C C . SER A 1 135 ? 4.214 -13.964 -3.522 1.00 90.19 135 SER A C 1
ATOM 1078 O O . SER A 1 135 ? 4.082 -14.972 -2.822 1.00 90.19 135 SER A O 1
ATOM 1080 N N . ASN A 1 136 ? 5.079 -13.002 -3.240 1.00 93.88 136 ASN A N 1
ATOM 1081 C CA . ASN A 1 136 ? 5.825 -12.972 -1.997 1.00 93.88 136 ASN A CA 1
ATOM 1082 C C . ASN A 1 136 ? 5.178 -11.954 -1.058 1.00 93.88 136 ASN A C 1
ATOM 1084 O O . ASN A 1 136 ? 5.125 -10.767 -1.380 1.00 93.88 136 ASN A O 1
ATOM 1088 N N . ARG A 1 137 ? 4.695 -12.414 0.097 1.00 96.00 137 ARG A N 1
ATOM 1089 C CA . ARG A 1 137 ? 4.116 -11.548 1.126 1.00 96.00 137 ARG A CA 1
ATOM 1090 C C . ARG A 1 137 ? 5.194 -10.621 1.667 1.00 96.00 137 ARG A C 1
ATOM 1092 O O . ARG A 1 137 ? 6.172 -11.091 2.239 1.00 96.00 137 ARG A O 1
ATOM 1099 N N . ILE A 1 138 ? 4.998 -9.314 1.506 1.00 96.25 138 ILE A N 1
ATOM 1100 C CA . ILE A 1 138 ? 5.904 -8.306 2.065 1.00 96.25 138 ILE A CA 1
ATOM 1101 C C . ILE A 1 138 ? 5.573 -8.125 3.545 1.00 96.25 138 ILE A C 1
ATOM 1103 O O . ILE A 1 138 ? 6.422 -8.338 4.405 1.00 96.25 138 ILE A O 1
ATOM 1107 N N . PHE A 1 139 ? 4.319 -7.782 3.844 1.00 97.06 139 PHE A N 1
ATOM 1108 C CA . PHE A 1 139 ? 3.798 -7.731 5.207 1.00 97.06 139 PHE A CA 1
ATOM 1109 C C . PHE A 1 139 ? 2.271 -7.864 5.228 1.00 97.06 139 PHE A C 1
ATOM 1111 O O . PHE A 1 139 ? 1.586 -7.676 4.219 1.00 97.06 139 PHE A O 1
ATOM 1118 N N . THR A 1 140 ? 1.754 -8.197 6.406 1.00 97.12 140 THR A N 1
ATOM 1119 C CA . THR A 1 140 ? 0.326 -8.253 6.724 1.00 97.12 140 THR A CA 1
ATOM 1120 C C . THR A 1 140 ? 0.045 -7.227 7.811 1.00 97.12 140 THR A C 1
ATOM 1122 O O . THR A 1 140 ? 0.771 -7.182 8.803 1.00 97.12 140 THR A O 1
ATOM 1125 N N . LEU A 1 141 ? -1.004 -6.428 7.636 1.00 97.25 141 LEU A N 1
ATOM 1126 C CA . LEU A 1 141 ? -1.449 -5.463 8.631 1.00 97.25 141 LEU A CA 1
ATOM 1127 C C . LEU A 1 141 ? -2.774 -5.939 9.251 1.00 97.25 141 LEU A C 1
ATOM 1129 O O . LEU A 1 141 ? -3.791 -5.888 8.556 1.00 97.25 141 LEU A O 1
ATOM 1133 N N . PRO A 1 142 ? -2.790 -6.403 10.514 1.00 97.25 142 PRO A N 1
ATOM 1134 C CA . PRO A 1 142 ? -4.032 -6.740 11.207 1.00 97.25 142 PRO A CA 1
ATOM 1135 C C . PRO A 1 142 ? -4.884 -5.487 11.437 1.00 97.25 142 PRO A C 1
ATOM 1137 O O . PRO A 1 142 ? -4.364 -4.425 11.804 1.00 97.25 142 PRO A O 1
ATOM 1140 N N . VAL A 1 143 ? -6.193 -5.602 11.207 1.00 97.06 143 VAL A N 1
ATOM 1141 C CA . VAL A 1 143 ? -7.149 -4.501 11.353 1.00 97.06 143 VAL A CA 1
ATOM 1142 C C . VAL A 1 143 ? -8.365 -4.944 12.161 1.00 97.06 143 VAL A C 1
ATOM 1144 O O . VAL A 1 143 ? -8.924 -6.011 11.948 1.00 97.06 143 VAL A O 1
ATOM 1147 N N . LYS A 1 144 ? -8.822 -4.066 13.052 1.00 96.81 144 LYS A N 1
ATOM 1148 C CA . LYS A 1 144 ? -10.026 -4.273 13.861 1.00 96.81 144 LYS A CA 1
ATOM 1149 C C . LYS A 1 144 ? -11.297 -4.016 13.062 1.00 96.81 144 LYS A C 1
ATOM 1151 O O . LYS A 1 144 ? -12.325 -4.656 13.258 1.00 96.81 144 LYS A O 1
ATOM 1156 N N . SER A 1 145 ? -11.261 -2.975 12.229 1.00 96.38 145 SER A N 1
ATOM 1157 C CA . SER A 1 145 ? -12.356 -2.632 11.326 1.00 96.38 145 SER A CA 1
ATOM 1158 C C . SER A 1 145 ? -11.857 -1.797 10.153 1.00 96.38 145 SER A C 1
ATOM 1160 O O . SER A 1 145 ? -10.959 -0.959 10.293 1.00 96.38 145 SER A O 1
ATOM 1162 N N . ILE A 1 146 ? -12.471 -2.012 8.992 1.00 96.88 146 ILE A N 1
ATOM 1163 C CA . ILE A 1 146 ? -12.063 -1.404 7.730 1.00 96.88 146 ILE A CA 1
ATOM 1164 C C . ILE A 1 146 ? -13.283 -0.981 6.911 1.00 96.88 146 ILE A C 1
ATOM 1166 O O . ILE A 1 146 ? -14.223 -1.741 6.684 1.00 96.88 146 ILE A O 1
ATOM 1170 N N . LYS A 1 147 ? -13.260 0.252 6.403 1.00 96.31 147 LYS A N 1
ATOM 1171 C CA . LYS A 1 147 ? -14.228 0.726 5.405 1.00 96.31 147 LYS A CA 1
ATOM 1172 C C . LYS A 1 147 ? -13.635 0.527 4.016 1.00 96.31 147 LYS A C 1
ATOM 1174 O O . LYS A 1 147 ? -13.214 1.496 3.381 1.00 96.31 147 LYS A O 1
ATOM 1179 N N . VAL A 1 148 ? -13.611 -0.727 3.545 1.00 95.62 148 VAL A N 1
ATOM 1180 C CA . VAL A 1 148 ? -12.897 -1.167 2.323 1.00 95.62 148 VAL A CA 1
ATOM 1181 C C . VAL A 1 148 ? -13.116 -0.222 1.140 1.00 95.62 148 VAL A C 1
ATOM 1183 O O . VAL A 1 148 ? -12.158 0.225 0.517 1.00 95.62 148 VAL A O 1
ATOM 1186 N N . GLY A 1 149 ? -14.367 0.155 0.857 1.00 94.12 149 GLY A N 1
ATOM 1187 C CA . GLY A 1 149 ? -14.684 1.040 -0.267 1.00 94.12 149 GLY A CA 1
ATOM 1188 C C . GLY A 1 149 ? -14.044 2.430 -0.167 1.00 94.12 149 GLY A C 1
ATOM 1189 O O . GLY A 1 149 ? -13.507 2.927 -1.158 1.00 94.12 149 GLY A O 1
ATOM 1190 N N . GLY A 1 150 ? -14.081 3.046 1.018 1.00 94.38 150 GLY A N 1
ATOM 1191 C CA . GLY A 1 150 ? -13.503 4.370 1.258 1.00 94.38 150 GLY A CA 1
ATOM 1192 C C . GLY A 1 150 ? -11.978 4.333 1.294 1.00 94.38 150 GLY A C 1
ATOM 1193 O O . GLY A 1 150 ? -11.332 5.143 0.631 1.00 94.38 150 GLY A O 1
ATOM 1194 N N . LEU A 1 151 ? -11.409 3.343 1.989 1.00 95.50 151 LEU A N 1
ATOM 1195 C CA . LEU A 1 151 ? -9.962 3.158 2.072 1.00 95.50 151 LEU A CA 1
ATOM 1196 C C . LEU A 1 151 ? -9.351 2.875 0.694 1.00 95.50 151 LEU A C 1
ATOM 1198 O O . LEU A 1 151 ? -8.384 3.522 0.303 1.00 95.50 151 LEU A O 1
ATOM 1202 N N . ARG A 1 152 ? -9.954 1.969 -0.085 1.00 94.31 152 ARG A N 1
ATOM 1203 C CA . ARG A 1 152 ? -9.505 1.649 -1.446 1.00 94.31 152 ARG A CA 1
ATOM 1204 C C . ARG A 1 152 ? -9.516 2.876 -2.348 1.00 94.31 152 ARG A C 1
ATOM 1206 O O . ARG A 1 152 ? -8.567 3.096 -3.099 1.00 94.31 152 ARG A O 1
ATOM 1213 N N . LEU A 1 153 ? -10.585 3.673 -2.293 1.00 93.94 153 LEU A N 1
ATOM 1214 C CA . LEU A 1 153 ? -10.691 4.897 -3.082 1.00 93.94 153 LEU A CA 1
ATOM 1215 C C . LEU A 1 153 ? -9.585 5.891 -2.702 1.00 93.94 153 LEU A C 1
ATOM 1217 O O . LEU A 1 153 ? -8.911 6.416 -3.585 1.00 93.94 153 LEU A O 1
ATOM 1221 N N . PHE A 1 154 ? -9.364 6.100 -1.403 1.00 95.75 154 PHE A N 1
ATOM 1222 C CA . PHE A 1 154 ? -8.315 6.986 -0.905 1.00 95.75 154 PHE A CA 1
ATOM 1223 C C . PHE A 1 154 ? -6.918 6.529 -1.350 1.00 95.75 154 PHE A C 1
ATOM 1225 O O . PHE A 1 154 ? -6.172 7.299 -1.957 1.00 95.75 154 PHE A O 1
ATOM 1232 N N . LEU A 1 155 ? -6.588 5.253 -1.139 1.00 95.75 155 LEU A N 1
ATOM 1233 C CA . LEU A 1 155 ? -5.298 4.694 -1.538 1.00 95.75 155 LEU A CA 1
ATOM 1234 C C . LEU A 1 155 ? -5.105 4.707 -3.058 1.00 95.75 155 LEU A C 1
ATOM 1236 O O . LEU A 1 155 ? -3.998 4.949 -3.527 1.00 95.75 155 LEU A O 1
ATOM 1240 N N . SER A 1 156 ? -6.173 4.547 -3.843 1.00 95.19 156 SER A N 1
ATOM 1241 C CA . SER A 1 156 ? -6.102 4.705 -5.301 1.00 95.19 156 SER A CA 1
ATOM 1242 C C . SER A 1 156 ? -5.635 6.106 -5.692 1.00 95.19 156 SER A C 1
ATOM 1244 O O . SER A 1 156 ? -4.764 6.237 -6.548 1.00 95.19 156 SER A O 1
ATOM 1246 N N . PHE A 1 157 ? -6.160 7.154 -5.048 1.00 95.50 157 PHE A N 1
ATOM 1247 C CA . PHE A 1 157 ? -5.711 8.525 -5.299 1.00 95.50 157 PHE A CA 1
ATOM 1248 C C . PHE A 1 157 ? -4.253 8.736 -4.907 1.00 95.50 157 PHE A C 1
ATOM 1250 O O . PHE A 1 157 ? -3.507 9.364 -5.660 1.00 95.50 157 PHE A O 1
ATOM 1257 N N . HIS A 1 158 ? -3.841 8.186 -3.765 1.00 96.19 158 HIS A N 1
ATOM 1258 C CA . HIS A 1 158 ? -2.451 8.252 -3.340 1.00 96.19 158 HIS A CA 1
ATOM 1259 C C . HIS A 1 158 ? -1.522 7.589 -4.368 1.00 96.19 158 HIS A C 1
ATOM 1261 O O . HIS A 1 158 ? -0.582 8.216 -4.849 1.00 96.19 158 HIS A O 1
ATOM 1267 N N . LEU A 1 159 ? -1.829 6.362 -4.796 1.00 95.88 159 LEU A N 1
ATOM 1268 C CA . LEU A 1 159 ? -1.043 5.640 -5.801 1.00 95.88 159 LEU A CA 1
ATOM 1269 C C . LEU A 1 159 ? -1.032 6.350 -7.164 1.00 95.88 159 LEU A C 1
ATOM 1271 O O . LEU A 1 159 ? 0.003 6.400 -7.825 1.00 95.88 159 LEU A O 1
ATOM 1275 N N . MET A 1 160 ? -2.151 6.957 -7.571 1.00 94.50 160 MET A N 1
ATOM 1276 C CA . MET A 1 160 ? -2.209 7.791 -8.776 1.00 94.50 160 MET A CA 1
ATOM 1277 C C . MET A 1 160 ? -1.277 9.005 -8.680 1.00 94.50 160 MET A C 1
ATOM 1279 O O . MET A 1 160 ? -0.622 9.352 -9.663 1.00 94.50 160 MET A O 1
ATOM 1283 N N . ALA A 1 161 ? -1.166 9.625 -7.502 1.00 95.81 161 ALA A N 1
ATOM 1284 C CA . ALA A 1 161 ? -0.228 10.722 -7.277 1.00 95.81 161 ALA A CA 1
ATOM 1285 C C . ALA A 1 161 ? 1.242 10.269 -7.381 1.00 95.81 161 ALA A C 1
ATOM 1287 O O . ALA A 1 161 ? 2.096 11.061 -7.780 1.00 95.81 161 ALA A O 1
ATOM 1288 N N . GLN A 1 162 ? 1.527 8.993 -7.103 1.00 95.44 162 GLN A N 1
ATOM 1289 C CA . GLN A 1 162 ? 2.868 8.408 -7.200 1.00 95.44 162 GLN A CA 1
ATOM 1290 C C . GLN A 1 162 ? 3.247 7.919 -8.609 1.00 95.44 162 GLN A C 1
ATOM 1292 O O . GLN A 1 162 ? 4.412 7.607 -8.840 1.00 95.44 162 GLN A O 1
ATOM 1297 N N . GLN A 1 163 ? 2.328 7.911 -9.589 1.00 95.19 163 GLN A N 1
ATOM 1298 C CA . GLN A 1 163 ? 2.576 7.383 -10.948 1.00 95.19 163 GLN A CA 1
ATOM 1299 C C . GLN A 1 163 ? 3.798 7.973 -11.663 1.00 95.19 163 GLN A C 1
ATOM 1301 O O . GLN A 1 163 ? 4.400 7.320 -12.516 1.00 95.19 163 GLN A O 1
ATOM 1306 N N . ASN A 1 164 ? 4.160 9.212 -11.330 1.00 95.19 164 ASN A N 1
ATOM 1307 C CA . ASN A 1 164 ? 5.244 9.951 -11.975 1.00 95.19 164 ASN A CA 1
ATOM 1308 C C . ASN A 1 164 ? 6.503 10.084 -11.104 1.00 95.19 164 ASN A C 1
ATOM 1310 O O . ASN A 1 164 ? 7.314 10.978 -11.346 1.00 95.19 164 ASN A O 1
ATOM 1314 N N . THR A 1 165 ? 6.650 9.220 -10.099 1.00 92.38 165 THR A N 1
ATOM 1315 C CA . THR A 1 165 ? 7.794 9.196 -9.186 1.00 92.38 165 THR A CA 1
ATOM 1316 C C . THR A 1 165 ? 8.506 7.843 -9.302 1.00 92.38 165 THR A C 1
ATOM 1318 O O . THR A 1 165 ? 7.852 6.812 -9.151 1.00 92.38 165 THR A O 1
ATOM 1321 N N . PRO A 1 166 ? 9.828 7.797 -9.552 1.00 93.50 166 PRO A N 1
ATOM 1322 C CA . PRO A 1 166 ? 10.756 8.927 -9.677 1.00 93.50 166 PRO A CA 1
ATOM 1323 C C . PRO A 1 166 ? 10.690 9.642 -11.034 1.00 93.50 166 PRO A C 1
ATOM 1325 O O . PRO A 1 166 ? 11.074 10.806 -11.126 1.00 93.50 166 PRO A O 1
ATOM 1328 N N . GLU A 1 167 ? 10.210 8.964 -12.076 1.00 96.06 167 GLU A N 1
ATOM 1329 C CA . GLU A 1 167 ? 10.104 9.494 -13.432 1.00 96.06 167 GLU A CA 1
ATOM 1330 C C . GLU A 1 167 ? 8.665 9.383 -13.947 1.00 96.06 167 GLU A C 1
ATOM 1332 O O . GLU A 1 167 ? 7.822 8.662 -13.411 1.00 96.06 167 GLU A O 1
ATOM 1337 N N . LYS A 1 168 ? 8.357 10.117 -15.019 1.00 96.06 168 LYS A N 1
ATOM 1338 C CA . LYS A 1 168 ? 7.019 10.099 -15.613 1.00 96.06 168 LYS A CA 1
ATOM 1339 C C . LYS A 1 168 ? 6.652 8.680 -16.060 1.00 96.06 168 LYS A C 1
ATOM 1341 O O . LYS A 1 168 ? 7.343 8.105 -16.896 1.00 96.06 168 LYS A O 1
ATOM 1346 N N . GLY A 1 169 ? 5.525 8.170 -15.566 1.00 93.38 169 GLY A N 1
ATOM 1347 C CA . GLY A 1 169 ? 5.044 6.827 -15.890 1.00 93.38 169 GLY A CA 1
ATOM 1348 C C . GLY A 1 169 ? 5.831 5.695 -15.230 1.00 93.38 169 GLY A C 1
ATOM 1349 O O . GLY A 1 169 ? 5.759 4.574 -15.721 1.00 93.38 169 GLY A O 1
ATOM 1350 N N . SER A 1 170 ? 6.577 5.962 -14.149 1.00 95.81 170 SER A N 1
ATOM 1351 C CA . SER A 1 170 ? 7.246 4.920 -13.359 1.00 95.81 170 SER A CA 1
ATOM 1352 C C . SER A 1 170 ? 6.277 3.882 -12.801 1.00 95.81 170 SER A C 1
ATOM 1354 O O . SER A 1 170 ? 6.641 2.712 -12.723 1.00 95.81 170 SER A O 1
ATOM 1356 N N . TRP A 1 171 ? 5.051 4.283 -12.462 1.00 97.19 171 TRP A N 1
ATOM 1357 C CA . TRP A 1 171 ? 4.032 3.356 -11.984 1.00 97.19 171 TRP A CA 1
ATOM 1358 C C . TRP A 1 171 ? 2.749 3.434 -12.801 1.00 97.19 171 TRP A C 1
ATOM 1360 O O . TRP A 1 171 ? 2.317 4.508 -13.222 1.00 97.19 171 TRP A O 1
ATOM 1370 N N . SER A 1 172 ? 2.115 2.279 -12.976 1.00 95.38 172 SER A N 1
ATOM 1371 C CA . SER A 1 172 ? 0.818 2.125 -13.625 1.00 95.38 172 SER A CA 1
ATOM 1372 C C . SER A 1 172 ? -0.130 1.385 -12.692 1.00 95.38 172 SER A C 1
ATOM 1374 O O . SER A 1 172 ? 0.130 0.251 -12.294 1.00 95.38 172 SER A O 1
ATOM 1376 N N . THR A 1 173 ? -1.232 2.027 -12.319 1.00 93.38 173 THR A N 1
ATOM 1377 C CA . THR A 1 173 ? -2.251 1.438 -11.443 1.00 93.38 173 THR A CA 1
ATOM 1378 C C . THR A 1 173 ? -3.282 0.682 -12.269 1.00 93.38 173 THR A C 1
ATOM 1380 O O . THR A 1 173 ? -3.848 1.251 -13.203 1.00 93.38 173 THR A O 1
ATOM 1383 N N . ASN A 1 174 ? -3.578 -0.555 -11.885 1.00 88.44 174 ASN A N 1
ATOM 1384 C CA . ASN A 1 174 ? -4.623 -1.383 -12.468 1.00 88.44 174 ASN A CA 1
ATOM 1385 C C . ASN A 1 174 ? -5.575 -1.852 -11.356 1.00 88.44 174 ASN A C 1
ATOM 1387 O O . ASN A 1 174 ? -5.146 -2.461 -10.375 1.00 88.44 174 ASN A O 1
ATOM 1391 N N . GLN A 1 175 ? -6.869 -1.560 -11.488 1.00 82.25 175 GLN A N 1
ATOM 1392 C CA . GLN A 1 175 ? -7.877 -2.115 -10.582 1.00 82.25 175 GLN A CA 1
ATOM 1393 C C . GLN A 1 175 ? -8.515 -3.302 -11.283 1.00 82.25 175 GLN A C 1
ATOM 1395 O O . GLN A 1 175 ? -9.402 -3.137 -12.116 1.00 82.25 175 GLN A O 1
ATOM 1400 N N . VAL A 1 176 ? -8.007 -4.488 -10.967 1.00 77.25 176 VAL A N 1
ATOM 1401 C CA . VAL A 1 176 ? -8.537 -5.739 -11.512 1.00 77.25 176 VAL A CA 1
ATOM 1402 C C . VAL A 1 176 ? -9.806 -6.134 -10.758 1.00 77.25 176 VAL A C 1
ATOM 1404 O O . VAL A 1 176 ? -10.800 -6.488 -11.383 1.00 77.25 176 VAL A O 1
ATOM 1407 N N . ASP A 1 177 ? -9.802 -5.965 -9.431 1.00 83.06 177 ASP A N 1
ATOM 1408 C CA . ASP A 1 177 ? -10.856 -6.467 -8.553 1.00 83.06 177 ASP A CA 1
ATOM 1409 C C . ASP A 1 177 ? -11.439 -5.405 -7.614 1.00 83.06 177 ASP A C 1
ATOM 1411 O O . ASP A 1 177 ? -10.870 -4.342 -7.345 1.00 83.06 177 ASP A O 1
ATOM 1415 N N . ASN A 1 178 ? -12.607 -5.726 -7.054 1.00 85.50 178 ASN A N 1
ATOM 1416 C CA . ASN A 1 178 ? -13.275 -4.871 -6.073 1.00 85.50 178 ASN A CA 1
ATOM 1417 C C . ASN A 1 178 ? -12.488 -4.733 -4.760 1.00 85.50 178 ASN A C 1
ATOM 1419 O O . ASN A 1 178 ? -12.579 -3.685 -4.119 1.00 85.50 178 ASN A O 1
ATOM 1423 N N . ASN A 1 179 ? -11.687 -5.741 -4.404 1.00 91.00 179 ASN A N 1
ATOM 1424 C CA . ASN A 1 179 ? -10.985 -5.817 -3.120 1.00 91.00 179 ASN A CA 1
ATOM 1425 C C . ASN A 1 179 ? -9.459 -5.750 -3.250 1.00 91.00 179 ASN A C 1
ATOM 1427 O O . ASN A 1 179 ? -8.772 -5.794 -2.236 1.00 91.00 179 ASN A O 1
ATOM 1431 N N . ALA A 1 180 ? -8.920 -5.610 -4.462 1.00 92.88 180 ALA A N 1
ATOM 1432 C CA . ALA A 1 180 ? -7.481 -5.525 -4.675 1.00 92.88 180 ALA A CA 1
ATOM 1433 C C . ALA A 1 180 ? -7.104 -4.276 -5.476 1.00 92.88 180 ALA A C 1
ATOM 1435 O O . ALA A 1 180 ? -7.794 -3.880 -6.418 1.00 92.88 180 ALA A O 1
ATOM 1436 N N . LEU A 1 181 ? -5.985 -3.659 -5.105 1.00 95.06 181 LEU A N 1
ATOM 1437 C CA . LEU A 1 181 ? -5.304 -2.648 -5.906 1.00 95.06 181 LEU A CA 1
ATOM 1438 C C . LEU A 1 181 ? -3.977 -3.220 -6.366 1.00 95.06 181 LEU A C 1
ATOM 1440 O O . LEU A 1 181 ? -3.171 -3.642 -5.542 1.00 95.06 181 LEU A O 1
ATOM 1444 N N . ILE A 1 182 ? -3.745 -3.199 -7.674 1.00 95.69 182 ILE A N 1
ATOM 1445 C CA . ILE A 1 182 ? -2.487 -3.649 -8.251 1.00 95.69 182 ILE A CA 1
ATOM 1446 C C . ILE A 1 182 ? -1.791 -2.444 -8.870 1.00 95.69 182 ILE A C 1
ATOM 1448 O O . ILE A 1 182 ? -2.401 -1.639 -9.577 1.00 95.69 182 ILE A O 1
ATOM 1452 N N . ILE A 1 183 ? -0.501 -2.297 -8.599 1.00 96.31 183 ILE A N 1
ATOM 1453 C CA . ILE A 1 183 ? 0.330 -1.270 -9.216 1.00 96.31 183 ILE A CA 1
ATOM 1454 C C . ILE A 1 183 ? 1.575 -1.913 -9.816 1.00 96.31 183 ILE A C 1
ATOM 1456 O O . ILE A 1 183 ? 2.346 -2.584 -9.136 1.00 96.31 183 ILE A O 1
ATOM 1460 N N . HIS A 1 184 ? 1.744 -1.727 -11.119 1.00 96.88 184 HIS A N 1
ATOM 1461 C CA . HIS A 1 184 ? 2.860 -2.250 -11.891 1.00 96.88 184 HIS A CA 1
ATOM 1462 C C . HIS A 1 184 ? 3.945 -1.192 -12.015 1.00 96.88 184 HIS A C 1
ATOM 1464 O O . HIS A 1 184 ? 3.650 -0.018 -12.260 1.00 96.88 184 HIS A O 1
ATOM 1470 N N . TYR A 1 185 ? 5.197 -1.615 -11.899 1.00 97.44 185 TYR A N 1
ATOM 1471 C CA . TYR A 1 185 ? 6.328 -0.760 -12.229 1.00 97.44 185 TYR A CA 1
ATOM 1472 C C . TYR A 1 185 ? 6.583 -0.759 -13.742 1.00 97.44 185 TYR A C 1
ATOM 1474 O O . TYR A 1 185 ? 6.244 -1.714 -14.446 1.00 97.44 185 TYR A O 1
ATOM 1482 N N . CYS A 1 186 ? 7.156 0.327 -14.260 1.00 96.31 186 CYS A N 1
ATOM 1483 C CA . CYS A 1 186 ? 7.259 0.588 -15.698 1.00 96.31 186 CYS A CA 1
ATOM 1484 C C . CYS A 1 186 ? 8.079 -0.442 -16.487 1.00 96.31 186 CYS A C 1
ATOM 1486 O O . CYS A 1 186 ? 7.840 -0.622 -17.679 1.00 96.31 186 CYS A O 1
ATOM 1488 N N . ASP A 1 187 ? 9.025 -1.121 -15.840 1.00 94.44 187 ASP A N 1
ATOM 1489 C CA . ASP A 1 187 ? 9.863 -2.151 -16.461 1.00 94.44 187 ASP A CA 1
ATOM 1490 C C . ASP A 1 187 ? 9.210 -3.547 -16.477 1.00 94.44 187 ASP A C 1
ATOM 1492 O O . ASP A 1 187 ? 9.815 -4.503 -16.962 1.00 94.44 187 ASP A O 1
ATOM 1496 N N . CYS A 1 188 ? 7.991 -3.668 -15.935 1.00 92.25 188 CYS A N 1
ATOM 1497 C CA . CYS A 1 188 ? 7.237 -4.913 -15.780 1.00 92.25 188 CYS A CA 1
ATOM 1498 C C . CYS A 1 188 ? 7.972 -6.024 -15.002 1.00 92.25 188 CYS A C 1
ATOM 1500 O O . CYS A 1 188 ? 7.558 -7.180 -15.056 1.00 92.25 188 CYS A O 1
ATOM 1502 N N . SER A 1 189 ? 9.041 -5.701 -14.267 1.00 94.31 189 SER A N 1
ATOM 1503 C CA . SER A 1 189 ? 9.800 -6.673 -13.469 1.00 94.31 189 SER A CA 1
ATOM 1504 C C . SER A 1 189 ? 9.088 -7.070 -12.175 1.00 94.31 189 SER A C 1
ATOM 1506 O O . SER A 1 189 ? 9.349 -8.145 -11.632 1.00 94.31 189 SER A O 1
ATOM 1508 N N . GLY A 1 190 ? 8.177 -6.221 -11.697 1.00 95.19 190 GLY A N 1
ATOM 1509 C CA . GLY A 1 190 ? 7.393 -6.462 -10.497 1.00 95.19 190 GLY A CA 1
ATOM 1510 C C . GLY A 1 190 ? 6.128 -5.611 -10.426 1.00 95.19 190 GLY A C 1
ATOM 1511 O O . GLY A 1 190 ? 5.950 -4.628 -11.158 1.00 95.19 190 GLY A O 1
ATOM 1512 N N . ALA A 1 191 ? 5.239 -6.013 -9.527 1.00 96.38 191 ALA A N 1
ATOM 1513 C CA . ALA A 1 191 ? 4.047 -5.267 -9.162 1.00 96.38 191 ALA A CA 1
ATOM 1514 C C . ALA A 1 191 ? 3.739 -5.447 -7.675 1.00 96.38 191 ALA A C 1
ATOM 1516 O O . ALA A 1 191 ? 4.099 -6.457 -7.077 1.00 96.38 191 ALA A O 1
ATOM 1517 N N . ILE A 1 192 ? 3.036 -4.484 -7.095 1.00 97.12 192 ILE A N 1
ATOM 1518 C CA . ILE A 1 192 ? 2.546 -4.561 -5.720 1.00 97.12 192 ILE A CA 1
ATOM 1519 C C . ILE A 1 192 ? 1.044 -4.806 -5.780 1.00 97.12 192 ILE A C 1
ATOM 1521 O O . ILE A 1 192 ? 0.326 -4.093 -6.482 1.00 97.12 192 ILE A O 1
ATOM 1525 N N . SER A 1 193 ? 0.580 -5.804 -5.038 1.00 96.31 193 SER A N 1
ATOM 1526 C CA . SER A 1 193 ? -0.831 -6.099 -4.825 1.00 96.31 193 SER A CA 1
ATOM 1527 C C . SER A 1 193 ? -1.203 -5.765 -3.387 1.00 96.31 193 SER A C 1
ATOM 1529 O O . SER A 1 193 ? -0.618 -6.301 -2.450 1.00 96.31 193 SER A O 1
ATOM 1531 N N . ILE A 1 194 ? -2.188 -4.889 -3.220 1.00 97.19 194 ILE A N 1
ATOM 1532 C CA . ILE A 1 194 ? -2.775 -4.527 -1.932 1.00 97.19 194 ILE A CA 1
ATOM 1533 C C . ILE A 1 194 ? -4.159 -5.156 -1.888 1.00 97.19 194 ILE A C 1
ATOM 1535 O O . ILE A 1 194 ? -5.046 -4.733 -2.630 1.00 97.19 194 ILE A O 1
ATOM 1539 N N . ASN A 1 195 ? -4.341 -6.163 -1.043 1.00 96.50 195 ASN A N 1
ATOM 1540 C CA . ASN A 1 195 ? -5.605 -6.869 -0.889 1.00 96.50 195 ASN A CA 1
ATOM 1541 C C . ASN A 1 195 ? -6.272 -6.471 0.431 1.00 96.50 195 ASN A C 1
ATOM 1543 O O . ASN A 1 195 ? -5.645 -6.525 1.490 1.00 96.50 195 ASN A O 1
ATOM 1547 N N . PHE A 1 196 ? -7.533 -6.060 0.354 1.00 96.56 196 PHE A N 1
ATOM 1548 C CA . PHE A 1 196 ? -8.335 -5.662 1.504 1.00 96.56 196 PHE A CA 1
ATOM 1549 C C . PHE A 1 196 ? -9.237 -6.823 1.920 1.00 96.56 196 PHE A C 1
ATOM 1551 O O . PHE A 1 196 ? -10.181 -7.164 1.202 1.00 96.56 196 PHE A O 1
ATOM 1558 N N . MET A 1 197 ? -8.957 -7.397 3.088 1.00 95.88 197 MET A N 1
ATOM 1559 C CA . MET A 1 197 ? -9.856 -8.315 3.783 1.00 95.88 197 MET A CA 1
ATOM 1560 C C . MET A 1 197 ? -10.550 -7.576 4.929 1.00 95.88 197 MET A C 1
ATOM 1562 O O . MET A 1 197 ? -10.182 -6.448 5.258 1.00 95.88 197 MET A O 1
ATOM 1566 N N . ASP A 1 198 ? -11.553 -8.209 5.532 1.00 95.00 198 ASP A N 1
ATOM 1567 C CA . ASP A 1 198 ? -12.310 -7.607 6.634 1.00 95.00 198 ASP A CA 1
ATOM 1568 C C . ASP A 1 198 ? -11.457 -7.451 7.912 1.00 95.00 198 ASP A C 1
ATOM 1570 O O . ASP A 1 198 ? -11.584 -6.439 8.601 1.00 95.00 198 ASP A O 1
ATOM 1574 N N . ASP A 1 199 ? -10.545 -8.399 8.165 1.00 96.62 199 ASP A N 1
ATOM 1575 C CA . ASP A 1 199 ? -9.718 -8.466 9.386 1.00 96.62 199 ASP A CA 1
ATOM 1576 C C . ASP A 1 199 ? -8.230 -8.133 9.145 1.00 96.62 199 ASP A C 1
ATOM 1578 O O . ASP A 1 199 ? -7.453 -7.941 10.080 1.00 96.62 199 ASP A O 1
ATOM 1582 N N . GLU A 1 200 ? -7.784 -8.069 7.887 1.00 96.88 200 GLU A N 1
ATOM 1583 C CA . GLU A 1 200 ? -6.382 -7.792 7.561 1.00 96.88 200 GLU A CA 1
ATOM 1584 C C . GLU A 1 200 ? -6.204 -7.113 6.199 1.00 96.88 200 GLU A C 1
ATOM 1586 O O . GLU A 1 200 ? -6.996 -7.274 5.269 1.00 96.88 200 GLU A O 1
ATOM 1591 N N . ILE A 1 201 ? -5.116 -6.359 6.059 1.00 97.50 201 ILE A N 1
ATOM 1592 C CA . ILE A 1 201 ? -4.663 -5.816 4.777 1.00 97.50 201 ILE A CA 1
ATOM 1593 C C . ILE A 1 201 ? -3.381 -6.536 4.387 1.00 97.50 201 ILE A C 1
ATOM 1595 O O . ILE A 1 201 ? -2.413 -6.582 5.150 1.00 97.50 201 ILE A O 1
ATOM 1599 N N . LEU A 1 202 ? -3.372 -7.094 3.183 1.00 97.44 202 LEU A N 1
ATOM 1600 C CA . LEU A 1 202 ? -2.274 -7.904 2.679 1.00 97.44 202 LEU A CA 1
ATOM 1601 C C . LEU A 1 202 ? -1.514 -7.137 1.611 1.00 97.44 202 LEU A C 1
ATOM 1603 O O . LEU A 1 202 ? -2.120 -6.666 0.648 1.00 97.44 202 LEU A O 1
ATOM 1607 N N . ILE A 1 203 ? -0.196 -7.028 1.771 1.00 97.44 203 ILE A N 1
ATOM 1608 C CA . ILE A 1 203 ? 0.671 -6.420 0.764 1.00 97.44 203 ILE A CA 1
ATOM 1609 C C . ILE A 1 203 ? 1.615 -7.481 0.215 1.00 97.44 203 ILE A C 1
ATOM 1611 O O . ILE A 1 203 ? 2.520 -7.964 0.898 1.00 97.44 203 ILE A O 1
ATOM 1615 N N . ASP A 1 204 ? 1.383 -7.831 -1.043 1.00 96.81 204 ASP A N 1
ATOM 1616 C CA . ASP A 1 204 ? 2.085 -8.877 -1.768 1.00 96.81 204 ASP A CA 1
ATOM 1617 C C . ASP A 1 204 ? 2.908 -8.277 -2.910 1.00 96.81 204 ASP A C 1
ATOM 1619 O O . ASP A 1 204 ? 2.428 -7.447 -3.685 1.00 96.81 204 ASP A O 1
ATOM 1623 N N . ARG A 1 205 ? 4.151 -8.737 -3.046 1.00 96.12 205 ARG A N 1
ATOM 1624 C CA . ARG A 1 205 ? 4.981 -8.511 -4.227 1.00 96.12 205 ARG A CA 1
ATOM 1625 C C . ARG A 1 205 ? 4.646 -9.569 -5.267 1.00 96.12 205 ARG A C 1
ATOM 1627 O O . ARG A 1 205 ? 4.734 -10.762 -4.987 1.00 96.12 205 ARG A O 1
ATOM 1634 N N . LEU A 1 206 ? 4.331 -9.136 -6.476 1.00 94.81 206 LEU A N 1
ATOM 1635 C CA . LEU A 1 206 ? 4.138 -9.983 -7.644 1.00 94.81 206 LEU A CA 1
ATOM 1636 C C . LEU A 1 206 ? 5.371 -9.892 -8.548 1.00 94.81 206 LEU A C 1
ATOM 1638 O O . LEU A 1 206 ? 5.843 -8.795 -8.846 1.00 94.81 206 LEU A O 1
ATOM 1642 N N . GLY A 1 207 ? 5.870 -11.039 -9.009 1.00 91.94 207 GLY A N 1
ATOM 1643 C CA . GLY A 1 207 ? 6.995 -11.130 -9.945 1.00 91.94 207 GLY A CA 1
ATOM 1644 C C . GLY A 1 207 ? 8.101 -12.058 -9.444 1.00 91.94 207 GLY A C 1
ATOM 1645 O O . GLY A 1 207 ? 8.447 -12.061 -8.266 1.00 91.94 207 GLY A O 1
ATOM 1646 N N . ALA A 1 208 ? 8.670 -12.861 -10.348 1.00 87.44 208 ALA A N 1
ATOM 1647 C CA . ALA A 1 208 ? 9.681 -13.859 -9.988 1.00 87.44 208 ALA A CA 1
ATOM 1648 C C . ALA A 1 208 ? 11.077 -13.252 -9.754 1.00 87.44 208 ALA A C 1
ATOM 1650 O O . ALA A 1 208 ? 11.828 -13.724 -8.903 1.00 87.44 208 ALA A O 1
ATOM 1651 N N . THR A 1 209 ? 11.436 -12.216 -10.516 1.00 91.88 209 THR A N 1
ATOM 1652 C CA . THR A 1 209 ? 12.775 -11.607 -10.509 1.00 91.88 209 THR A CA 1
ATOM 1653 C C . THR A 1 209 ? 12.666 -10.082 -10.604 1.00 91.88 209 THR A C 1
ATOM 1655 O O . THR A 1 209 ? 12.861 -9.530 -11.693 1.00 91.88 209 THR A O 1
ATOM 1658 N N . PRO A 1 210 ? 12.329 -9.392 -9.497 1.00 94.19 210 PRO A N 1
ATOM 1659 C CA . PRO A 1 210 ? 12.218 -7.938 -9.491 1.00 94.19 210 PRO A CA 1
ATOM 1660 C C . PRO A 1 210 ? 13.559 -7.280 -9.827 1.00 94.19 210 PRO A C 1
ATOM 1662 O O . PRO A 1 210 ? 14.622 -7.742 -9.399 1.00 94.19 210 PRO A O 1
ATOM 1665 N N . SER A 1 211 ? 13.525 -6.186 -10.590 1.00 95.62 211 SER A N 1
ATOM 1666 C CA . SER A 1 211 ? 14.732 -5.414 -10.880 1.00 95.62 211 SER A CA 1
ATOM 1667 C C . SER A 1 211 ? 15.223 -4.679 -9.626 1.00 95.62 211 SER A C 1
ATOM 1669 O O . SER A 1 211 ? 14.460 -4.372 -8.712 1.00 95.62 211 SER A O 1
ATOM 1671 N N . MET A 1 212 ? 16.516 -4.343 -9.576 1.00 95.38 212 MET A N 1
ATOM 1672 C CA . MET A 1 212 ? 17.053 -3.535 -8.470 1.00 95.38 212 MET A CA 1
ATOM 1673 C C . MET A 1 212 ? 16.364 -2.160 -8.388 1.00 95.38 212 MET A C 1
ATOM 1675 O O . MET A 1 212 ? 16.147 -1.636 -7.300 1.00 95.38 212 MET A O 1
ATOM 1679 N N . GLN A 1 213 ? 15.994 -1.584 -9.538 1.00 95.88 213 GLN A N 1
ATOM 1680 C CA . GLN A 1 213 ? 15.272 -0.313 -9.596 1.00 95.88 213 GLN A CA 1
ATOM 1681 C C . GLN A 1 213 ? 13.872 -0.444 -8.994 1.00 95.88 213 GLN A C 1
ATOM 1683 O O . GLN A 1 213 ? 13.506 0.384 -8.162 1.00 95.88 213 GLN A O 1
ATOM 1688 N N . TYR A 1 214 ? 13.143 -1.509 -9.347 1.00 96.06 214 TYR A N 1
ATOM 1689 C CA . TYR A 1 214 ? 11.862 -1.846 -8.732 1.00 96.06 214 TYR A CA 1
ATOM 1690 C C . TYR A 1 214 ? 11.993 -1.936 -7.212 1.00 96.06 214 TYR A C 1
ATOM 1692 O O . TYR A 1 214 ? 11.276 -1.237 -6.511 1.00 96.06 214 TYR A O 1
ATOM 1700 N N . MET A 1 215 ? 12.946 -2.724 -6.703 1.00 95.62 215 MET A N 1
ATOM 1701 C CA . MET A 1 215 ? 13.123 -2.943 -5.260 1.00 95.62 215 MET A CA 1
ATOM 1702 C C . MET A 1 215 ? 13.354 -1.629 -4.502 1.00 95.62 215 MET A C 1
ATOM 1704 O O . MET A 1 215 ? 12.742 -1.383 -3.468 1.00 95.62 215 MET A O 1
ATOM 1708 N N . MET A 1 216 ? 14.195 -0.741 -5.043 1.00 94.88 216 MET A N 1
ATOM 1709 C CA . MET A 1 216 ? 14.431 0.572 -4.437 1.00 94.88 216 MET A CA 1
ATOM 1710 C C . MET A 1 216 ? 13.169 1.441 -4.415 1.00 94.88 216 MET A C 1
ATOM 1712 O O . MET A 1 216 ? 12.911 2.123 -3.424 1.00 94.88 216 MET A O 1
ATOM 1716 N N . GLN A 1 217 ? 12.403 1.457 -5.510 1.00 96.44 217 GLN A N 1
ATOM 1717 C CA . GLN A 1 217 ? 11.198 2.283 -5.608 1.00 96.44 217 GLN A CA 1
ATOM 1718 C C . GLN A 1 217 ? 10.016 1.694 -4.837 1.00 96.44 217 GLN A C 1
ATOM 1720 O O . GLN A 1 217 ? 9.215 2.449 -4.294 1.00 96.44 217 GLN A O 1
ATOM 1725 N N . GLU A 1 218 ? 9.924 0.371 -4.740 1.00 96.44 218 GLU A N 1
ATOM 1726 C CA . GLU A 1 218 ? 8.939 -0.340 -3.931 1.00 96.44 218 GLU A CA 1
ATOM 1727 C C . GLU A 1 218 ? 9.033 0.097 -2.469 1.00 96.44 218 GLU A C 1
ATOM 1729 O O . GLU A 1 218 ? 8.025 0.497 -1.895 1.00 96.44 218 GLU A O 1
ATOM 1734 N N . THR A 1 219 ? 10.235 0.126 -1.886 1.00 96.00 219 THR A N 1
ATOM 1735 C CA . THR A 1 219 ? 10.416 0.582 -0.500 1.00 96.00 219 THR A CA 1
ATOM 1736 C C . THR A 1 219 ? 9.953 2.026 -0.307 1.00 96.00 219 THR A C 1
ATOM 1738 O O . THR A 1 219 ? 9.284 2.329 0.679 1.00 96.00 219 THR A O 1
ATOM 1741 N N . VAL A 1 220 ? 10.256 2.925 -1.251 1.00 96.25 220 VAL A N 1
ATOM 1742 C CA . VAL A 1 220 ? 9.813 4.332 -1.188 1.00 96.25 220 VAL A CA 1
ATOM 1743 C C . VAL A 1 220 ? 8.288 4.434 -1.257 1.00 96.25 220 VAL A C 1
ATOM 1745 O O . VAL A 1 220 ? 7.680 5.158 -0.468 1.00 96.25 220 VAL A O 1
ATOM 1748 N N . LEU A 1 221 ? 7.667 3.688 -2.172 1.00 96.88 221 LEU A N 1
ATOM 1749 C CA . LEU A 1 221 ? 6.219 3.671 -2.353 1.00 96.88 221 LEU A CA 1
ATOM 1750 C C . LEU A 1 221 ? 5.502 3.096 -1.122 1.00 96.88 221 LEU A C 1
ATOM 1752 O O . LEU A 1 221 ? 4.522 3.678 -0.664 1.00 96.88 221 LEU A O 1
ATOM 1756 N N . LEU A 1 222 ? 6.000 1.989 -0.563 1.00 97.31 222 LEU A N 1
ATOM 1757 C CA . LEU A 1 222 ? 5.405 1.336 0.604 1.00 97.31 222 LEU A CA 1
ATOM 1758 C C . LEU A 1 222 ? 5.563 2.159 1.885 1.00 97.31 222 LEU A C 1
ATOM 1760 O O . LEU A 1 222 ? 4.634 2.197 2.684 1.00 97.31 222 LEU A O 1
ATOM 1764 N N . GLN A 1 223 ? 6.681 2.865 2.072 1.00 96.75 223 GLN A N 1
ATOM 1765 C CA . GLN A 1 223 ? 6.830 3.806 3.190 1.00 96.75 223 GLN A CA 1
ATOM 1766 C C . GLN A 1 223 ? 5.804 4.943 3.098 1.00 96.75 223 GLN A C 1
ATOM 1768 O O . GLN A 1 223 ? 5.088 5.205 4.060 1.00 96.75 223 GLN A O 1
ATOM 1773 N N . SER A 1 224 ? 5.658 5.545 1.912 1.00 97.19 224 SER A N 1
ATOM 1774 C CA . SER A 1 224 ? 4.640 6.574 1.658 1.00 97.19 224 SER A CA 1
ATOM 1775 C C . SER A 1 224 ? 3.219 6.049 1.906 1.00 97.19 224 SER A C 1
ATOM 1777 O O . SER A 1 224 ? 2.393 6.741 2.493 1.00 97.19 224 SER A O 1
ATOM 1779 N N . LEU A 1 225 ? 2.937 4.806 1.508 1.00 97.44 225 LEU A N 1
ATOM 1780 C CA . LEU A 1 225 ? 1.655 4.152 1.764 1.00 97.44 225 LEU A CA 1
ATOM 1781 C C . LEU A 1 225 ? 1.389 3.981 3.270 1.00 97.44 225 LEU A C 1
ATOM 1783 O O . LEU A 1 225 ? 0.295 4.293 3.736 1.00 97.44 225 LEU A O 1
ATOM 1787 N N . LEU A 1 226 ? 2.381 3.506 4.030 1.00 97.50 226 LEU A N 1
ATOM 1788 C CA . LEU A 1 226 ? 2.273 3.324 5.480 1.00 97.50 226 LEU A CA 1
ATOM 1789 C C . LEU A 1 226 ? 2.077 4.655 6.218 1.00 97.50 226 LEU A C 1
ATOM 1791 O O . LEU A 1 226 ? 1.309 4.697 7.178 1.00 97.50 226 LEU A O 1
ATOM 1795 N N . ASP A 1 227 ? 2.703 5.740 5.757 1.00 97.19 227 ASP A N 1
ATOM 1796 C CA . ASP A 1 227 ? 2.506 7.085 6.314 1.00 97.19 227 ASP A CA 1
ATOM 1797 C C . ASP A 1 227 ? 1.048 7.549 6.173 1.00 97.19 227 ASP A C 1
ATOM 1799 O O . ASP A 1 227 ? 0.441 8.021 7.139 1.00 97.19 227 ASP A O 1
ATOM 1803 N N . GLU A 1 228 ? 0.448 7.353 4.998 1.00 96.81 228 GLU A N 1
ATOM 1804 C CA . GLU A 1 228 ? -0.965 7.670 4.770 1.00 96.81 228 GLU A CA 1
ATOM 1805 C C . GLU A 1 228 ? -1.896 6.781 5.601 1.00 96.81 228 GLU A C 1
ATOM 1807 O O . GLU A 1 228 ? -2.876 7.258 6.175 1.00 96.81 228 GLU A O 1
ATOM 1812 N N . MET A 1 229 ? -1.592 5.483 5.704 1.00 96.56 229 MET A N 1
ATOM 1813 C CA . MET A 1 229 ? -2.360 4.563 6.547 1.00 96.56 229 MET A CA 1
ATOM 1814 C C . MET A 1 229 ? -2.291 4.954 8.021 1.00 96.56 229 MET A C 1
ATOM 1816 O O . MET A 1 229 ? -3.310 4.903 8.710 1.00 96.56 229 MET A O 1
ATOM 1820 N N . GLN A 1 230 ? -1.129 5.405 8.496 1.00 96.00 230 GLN A N 1
ATOM 1821 C CA . GLN A 1 230 ? -0.976 5.890 9.863 1.00 96.00 230 GLN A CA 1
ATOM 1822 C C . GLN A 1 230 ? -1.808 7.146 10.104 1.00 96.00 230 GLN A C 1
ATOM 1824 O O . GLN A 1 230 ? -2.483 7.244 11.128 1.00 96.00 230 GLN A O 1
ATOM 1829 N N . MET A 1 231 ? -1.797 8.083 9.154 1.00 94.44 231 MET A N 1
ATOM 1830 C CA . MET A 1 231 ? -2.625 9.282 9.231 1.00 94.44 231 MET A CA 1
ATOM 1831 C C . MET A 1 231 ? -4.109 8.908 9.344 1.00 94.44 231 MET A C 1
ATOM 1833 O O . MET A 1 231 ? -4.777 9.366 10.264 1.00 94.44 231 MET A O 1
ATOM 1837 N N . MET A 1 232 ? -4.604 8.004 8.492 1.00 94.25 232 MET A N 1
ATOM 1838 C CA . MET A 1 232 ? -6.005 7.556 8.525 1.00 94.25 232 MET A CA 1
ATOM 1839 C C . MET A 1 232 ? -6.384 6.795 9.803 1.00 94.25 232 MET A C 1
ATOM 1841 O O . MET A 1 232 ? -7.537 6.858 10.233 1.00 94.25 232 MET A O 1
ATOM 1845 N N . ALA A 1 233 ? -5.440 6.063 10.399 1.00 95.06 233 ALA A N 1
ATOM 1846 C CA . ALA A 1 233 ? -5.683 5.273 11.602 1.00 95.06 233 ALA A CA 1
ATOM 1847 C C . ALA A 1 233 ? -5.669 6.113 12.890 1.00 95.06 233 ALA A C 1
ATOM 1849 O O . ALA A 1 233 ? -6.427 5.817 13.818 1.00 95.06 233 ALA A O 1
ATOM 1850 N N . PHE A 1 234 ? -4.833 7.156 12.963 1.00 94.19 234 PHE A N 1
ATOM 1851 C CA . PHE A 1 234 ? -4.537 7.879 14.209 1.00 94.19 234 PHE A CA 1
ATOM 1852 C C . PHE A 1 234 ? -4.871 9.377 14.189 1.00 94.19 234 PHE A C 1
ATOM 1854 O O . PHE A 1 234 ? -4.461 10.103 15.097 1.00 94.19 234 PHE A O 1
ATOM 1861 N N . GLU A 1 235 ? -5.626 9.860 13.202 1.00 92.56 235 GLU A N 1
ATOM 1862 C CA . GLU A 1 235 ? -6.052 11.261 13.161 1.00 92.56 235 GLU A CA 1
ATOM 1863 C C . GLU A 1 235 ? -6.861 11.641 14.416 1.00 92.56 235 GLU A C 1
ATOM 1865 O O . GLU A 1 235 ? -7.907 11.060 14.720 1.00 92.56 235 GLU A O 1
ATOM 1870 N N . ALA A 1 236 ? -6.351 12.619 15.172 1.00 86.88 236 ALA A N 1
ATOM 1871 C CA . ALA A 1 236 ? -6.865 12.969 16.498 1.00 86.88 236 ALA A CA 1
ATOM 1872 C C . ALA A 1 236 ? -8.258 13.621 16.469 1.00 86.88 236 ALA A C 1
ATOM 1874 O O . ALA A 1 236 ? -8.970 13.581 17.469 1.00 86.88 236 ALA A O 1
ATOM 1875 N N . GLU A 1 237 ? -8.643 14.220 15.341 1.00 93.38 237 GLU A N 1
ATOM 1876 C CA . GLU A 1 237 ? -9.904 14.956 15.189 1.00 93.38 237 GLU A CA 1
ATOM 1877 C C . GLU A 1 237 ? -11.082 14.052 14.779 1.00 93.38 237 GLU A C 1
ATOM 1879 O O . GLU A 1 237 ? -12.234 14.473 14.858 1.00 93.38 237 GLU A O 1
ATOM 1884 N N . VAL A 1 238 ? -10.820 12.799 14.383 1.00 92.75 238 VAL A N 1
ATOM 1885 C CA . VAL A 1 238 ? -11.833 11.878 13.844 1.00 92.75 238 VAL A CA 1
ATOM 1886 C C . VAL A 1 238 ? -12.171 10.784 14.859 1.00 92.75 238 VAL A C 1
ATOM 1888 O O . VAL A 1 238 ? -11.283 10.079 15.356 1.00 92.75 238 VAL A O 1
ATOM 1891 N N . ASN A 1 239 ? -13.469 10.604 15.133 1.00 93.88 239 ASN A N 1
ATOM 1892 C CA . ASN A 1 239 ? -13.981 9.525 15.985 1.00 93.88 239 ASN A CA 1
ATOM 1893 C C . ASN A 1 239 ? -13.609 8.148 15.418 1.00 93.88 239 ASN A C 1
ATOM 1895 O O . ASN A 1 239 ? -13.666 7.948 14.209 1.00 93.88 239 ASN A O 1
ATOM 1899 N N . GLU A 1 240 ? -13.320 7.168 16.280 1.00 92.19 240 GLU A N 1
ATOM 1900 C CA . GLU A 1 240 ? -12.923 5.807 15.866 1.00 92.19 240 GLU A CA 1
ATOM 1901 C C . GLU A 1 240 ? -13.933 5.156 14.901 1.00 92.19 240 GLU A C 1
ATOM 1903 O O . GLU A 1 240 ? -13.532 4.552 13.912 1.00 92.19 240 GLU A O 1
ATOM 1908 N N . SER A 1 241 ? -15.240 5.359 15.113 1.00 92.69 241 SER A N 1
ATOM 1909 C CA . SER A 1 241 ? -16.305 4.846 14.233 1.00 92.69 241 SER A CA 1
ATOM 1910 C C . SER A 1 241 ? -16.319 5.473 12.837 1.00 92.69 241 SER A C 1
ATOM 1912 O O . SER A 1 241 ? -16.816 4.872 11.880 1.00 92.69 241 SER A O 1
ATOM 1914 N N . ASP A 1 242 ? -15.803 6.694 12.710 1.00 94.75 242 ASP A N 1
ATOM 1915 C CA . ASP A 1 242 ? -15.813 7.458 11.465 1.00 94.75 242 ASP A CA 1
ATOM 1916 C C . ASP A 1 242 ? -14.548 7.217 10.635 1.00 94.75 242 ASP A C 1
ATOM 1918 O O . ASP A 1 242 ? -14.596 7.370 9.412 1.00 94.75 242 ASP A O 1
ATOM 1922 N N . ARG A 1 243 ? -13.477 6.702 11.251 1.00 95.25 243 ARG A N 1
ATOM 1923 C CA . ARG A 1 243 ? -12.217 6.362 10.576 1.00 95.25 243 ARG A CA 1
ATOM 1924 C C . ARG A 1 243 ? -12.413 5.327 9.467 1.00 95.25 243 ARG A C 1
ATOM 1926 O O . ARG A 1 243 ? -13.310 4.482 9.503 1.00 95.25 243 ARG A O 1
ATOM 1933 N N . LEU A 1 244 ? -11.560 5.419 8.446 1.00 95.62 244 LEU A N 1
ATOM 1934 C CA . LEU A 1 244 ? -11.522 4.458 7.337 1.00 95.62 244 LEU A CA 1
ATOM 1935 C C . LEU A 1 244 ? -10.825 3.152 7.726 1.00 95.62 244 LEU A C 1
ATOM 1937 O O . LEU A 1 244 ? -11.117 2.105 7.145 1.00 95.62 244 LEU A O 1
ATOM 1941 N N . LEU A 1 245 ? -9.907 3.241 8.686 1.00 96.44 245 LEU A N 1
ATOM 1942 C CA . LEU A 1 245 ? -9.042 2.171 9.146 1.00 96.44 245 LEU A CA 1
ATOM 1943 C C . LEU A 1 245 ? -8.921 2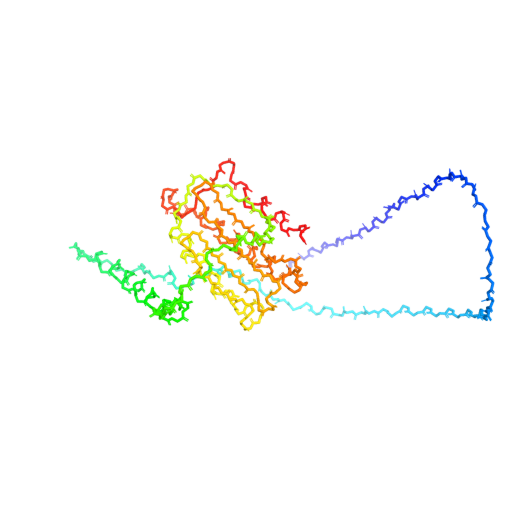.264 10.667 1.00 96.44 245 LEU A C 1
ATOM 1945 O O . LEU A 1 245 ? -8.581 3.322 11.193 1.00 96.44 245 LEU A O 1
ATOM 1949 N N . VAL A 1 246 ? -9.176 1.158 11.359 1.00 96.56 246 VAL A N 1
ATOM 1950 C CA . VAL A 1 246 ? -8.911 1.013 12.792 1.00 96.56 246 VAL A CA 1
ATOM 1951 C C . VAL A 1 246 ? -8.035 -0.216 12.967 1.00 96.56 246 VAL A C 1
ATOM 1953 O O . VAL A 1 246 ? -8.409 -1.308 12.544 1.00 96.56 246 VAL A O 1
ATOM 1956 N N . LEU A 1 247 ? -6.857 -0.027 13.554 1.00 95.88 247 LEU A N 1
ATOM 1957 C CA . LEU A 1 247 ? -5.906 -1.108 13.802 1.00 95.88 247 LEU A CA 1
ATOM 1958 C C . LEU A 1 247 ? -6.280 -1.878 15.068 1.00 95.88 247 LEU A C 1
ATOM 1960 O O . LEU A 1 247 ? -6.924 -1.331 15.964 1.00 95.88 247 LEU A O 1
ATOM 1964 N N . ASP A 1 248 ? -5.853 -3.136 15.131 1.00 94.00 248 ASP A N 1
ATOM 1965 C CA . ASP A 1 248 ? -5.937 -3.927 16.358 1.00 94.00 248 ASP A CA 1
ATOM 1966 C C . ASP A 1 248 ? -4.978 -3.395 17.430 1.00 94.00 248 ASP A C 1
ATOM 1968 O O . ASP A 1 248 ? -3.874 -2.936 17.127 1.00 94.00 248 ASP A O 1
ATOM 1972 N N . ASP A 1 249 ? -5.385 -3.486 18.699 1.00 86.62 249 ASP A N 1
ATOM 1973 C CA . ASP A 1 249 ? -4.524 -3.171 19.841 1.00 86.62 249 ASP A CA 1
ATOM 1974 C C . ASP A 1 249 ? -3.347 -4.167 19.892 1.00 86.62 249 ASP A C 1
ATOM 1976 O O . ASP A 1 249 ? -3.577 -5.379 19.821 1.00 86.62 249 ASP A O 1
ATOM 1980 N N . PRO A 1 250 ? -2.086 -3.710 20.036 1.00 85.50 250 PRO A N 1
ATOM 1981 C CA . PRO A 1 250 ? -1.651 -2.425 20.602 1.00 85.50 250 PRO A CA 1
ATOM 1982 C C . PRO A 1 250 ? -1.456 -1.268 19.597 1.00 85.50 250 PRO A C 1
ATOM 1984 O O . PRO A 1 250 ? -0.952 -0.213 19.984 1.00 85.50 250 PRO A O 1
ATOM 1987 N N . GLY A 1 251 ? -1.844 -1.432 18.329 1.00 87.81 251 GLY A N 1
ATOM 1988 C CA . GLY A 1 251 ? -1.754 -0.392 17.297 1.00 87.81 251 GLY A CA 1
ATOM 1989 C C . GLY A 1 251 ? -0.347 -0.163 16.731 1.00 87.81 251 GLY A C 1
ATOM 1990 O O . GLY A 1 251 ? -0.139 0.784 15.978 1.00 87.81 251 GLY A O 1
ATOM 1991 N N . ASP A 1 252 ? 0.616 -1.024 17.057 1.00 93.88 252 ASP A N 1
ATOM 1992 C CA . ASP A 1 252 ? 2.012 -0.964 16.591 1.00 93.88 252 ASP A CA 1
ATOM 1993 C C . ASP A 1 252 ? 2.235 -1.637 15.225 1.00 93.88 252 ASP A C 1
ATOM 1995 O O . ASP A 1 252 ? 3.341 -1.623 14.686 1.00 93.88 252 ASP A O 1
ATOM 1999 N N . ALA A 1 253 ? 1.177 -2.190 14.630 1.00 95.56 253 ALA A N 1
ATOM 2000 C CA . ALA A 1 253 ? 1.240 -2.958 13.393 1.00 95.56 253 ALA A CA 1
ATOM 2001 C C . ALA A 1 253 ? 1.908 -2.199 12.226 1.00 95.56 253 ALA A C 1
ATOM 2003 O O . ALA A 1 253 ? 2.631 -2.797 11.429 1.00 95.56 253 ALA A O 1
ATOM 2004 N N . ILE A 1 254 ? 1.716 -0.876 12.140 1.00 96.19 254 ILE A N 1
ATOM 2005 C CA . ILE A 1 254 ? 2.353 -0.038 11.109 1.00 96.19 254 ILE A CA 1
ATOM 2006 C C . ILE A 1 254 ? 3.858 0.094 11.350 1.00 96.19 254 ILE A C 1
ATOM 2008 O O . ILE A 1 254 ? 4.636 0.028 10.399 1.00 96.19 254 ILE A O 1
ATOM 2012 N N . ASP A 1 255 ? 4.286 0.260 12.599 1.00 96.25 255 ASP A N 1
ATOM 2013 C CA . ASP A 1 255 ? 5.706 0.403 12.923 1.00 96.25 255 ASP A CA 1
ATOM 2014 C C . ASP A 1 255 ? 6.448 -0.923 12.703 1.00 96.25 255 ASP A C 1
ATOM 2016 O O . ASP A 1 255 ? 7.530 -0.934 12.118 1.00 96.25 255 ASP A O 1
ATOM 2020 N N . ILE A 1 256 ? 5.810 -2.056 13.015 1.00 95.56 256 ILE A N 1
ATOM 2021 C CA . ILE A 1 256 ? 6.325 -3.394 12.681 1.00 95.56 256 ILE A CA 1
ATOM 2022 C C . ILE A 1 256 ? 6.475 -3.566 11.158 1.00 95.56 256 ILE A C 1
ATOM 2024 O O . ILE A 1 256 ? 7.479 -4.105 10.675 1.00 95.56 256 ILE A O 1
ATOM 2028 N N . ALA A 1 257 ? 5.499 -3.095 10.376 1.00 96.12 257 ALA A N 1
ATOM 2029 C CA . ALA A 1 257 ? 5.584 -3.127 8.917 1.00 96.12 257 ALA A CA 1
ATOM 2030 C C . ALA A 1 257 ? 6.745 -2.258 8.396 1.00 96.12 257 ALA A C 1
ATOM 2032 O O . ALA A 1 257 ? 7.485 -2.689 7.509 1.00 96.12 257 ALA A O 1
ATOM 2033 N N . ARG A 1 258 ? 6.971 -1.072 8.980 1.00 96.12 258 ARG A N 1
ATOM 2034 C CA . ARG A 1 258 ? 8.118 -0.210 8.640 1.00 96.12 258 ARG A CA 1
ATOM 2035 C C . ARG A 1 258 ? 9.454 -0.871 8.942 1.00 96.12 258 ARG A C 1
ATOM 2037 O O . ARG A 1 258 ? 10.357 -0.806 8.107 1.00 96.12 258 ARG A O 1
ATOM 2044 N N . ASP A 1 259 ? 9.569 -1.520 10.095 1.00 95.56 259 ASP A N 1
ATOM 2045 C CA . ASP A 1 259 ? 10.779 -2.244 10.476 1.00 95.56 259 ASP A CA 1
ATOM 2046 C C . ASP A 1 259 ? 11.063 -3.37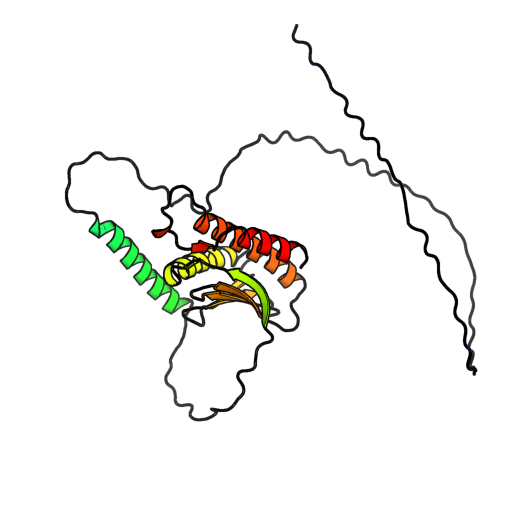3 9.480 1.00 95.56 259 ASP A C 1
ATOM 2048 O O . ASP A 1 259 ? 12.198 -3.527 9.030 1.00 95.56 259 ASP A O 1
ATOM 2052 N N . THR A 1 260 ? 10.026 -4.086 9.034 1.00 94.19 260 THR A N 1
ATOM 2053 C CA . THR A 1 260 ? 10.145 -5.142 8.013 1.00 94.19 260 THR A CA 1
ATOM 2054 C C . THR A 1 260 ? 10.682 -4.598 6.683 1.00 94.19 260 THR A C 1
ATOM 2056 O O . THR A 1 260 ? 11.543 -5.222 6.065 1.00 94.19 260 THR A O 1
ATOM 2059 N N . LEU A 1 261 ? 10.245 -3.405 6.265 1.00 92.69 261 LEU A N 1
ATOM 2060 C CA . LEU A 1 261 ? 10.733 -2.749 5.044 1.00 92.69 261 LEU A CA 1
ATOM 2061 C C . LEU A 1 261 ? 12.179 -2.246 5.151 1.00 92.69 261 LEU A C 1
ATOM 2063 O O . LEU A 1 261 ? 12.836 -2.061 4.129 1.00 92.69 261 LEU A O 1
ATOM 2067 N N . SER A 1 262 ? 12.683 -2.005 6.363 1.00 85.75 262 SER A N 1
ATOM 2068 C CA . SER A 1 262 ? 14.035 -1.470 6.573 1.00 85.75 262 SER A CA 1
ATOM 2069 C C . SER A 1 262 ? 15.155 -2.492 6.317 1.00 85.75 262 SER A C 1
ATOM 2071 O O . SER A 1 262 ? 16.299 -2.096 6.088 1.00 85.75 262 SER A O 1
ATOM 2073 N N . PHE A 1 263 ? 14.824 -3.789 6.314 1.00 71.56 263 PHE A N 1
ATOM 2074 C CA . PHE A 1 263 ? 15.761 -4.900 6.093 1.00 71.56 263 PHE A CA 1
ATOM 2075 C C . PHE A 1 263 ? 15.589 -5.598 4.728 1.00 71.56 263 PHE A C 1
ATOM 2077 O O . PHE A 1 263 ? 16.181 -6.660 4.520 1.00 71.56 263 PHE A O 1
ATOM 2084 N N . GLY A 1 264 ? 14.766 -5.028 3.837 1.00 57.09 264 GLY A N 1
ATOM 2085 C CA . GLY A 1 264 ? 14.444 -5.562 2.505 1.00 57.09 264 GLY A CA 1
ATOM 2086 C C . GLY A 1 264 ? 15.489 -5.307 1.425 1.00 57.09 264 GLY A C 1
ATOM 2087 O O . GLY A 1 264 ? 16.232 -4.304 1.522 1.00 57.09 264 GLY A O 1
#

Secondary structure (DSSP, 8-state):
--PPPPPP---------PPPP-PPP----------------------------------------------S-GGG----------S--HHHHHHHHHHHHHHHHHHHHHHT----------------------EEEEEEEEEEEE-HHHHHHHHHHHHHHHTTSSSTTSEEEE--SSSEEEEEETTSS-EEEEEE-SSEEEEEEE-SS--HHHHHHHHHHHHHHHHHHHHHHH-TTS-TTT-SEEEPTT--HHHHHHHHHHT-

Sequence (264 aa):
CKGYIFYTVSFILVSNWAPSSTAFLSNDALQCPLTNTRKSFHHDIIKASHQKSFSVIFGETTRKKEQNQRSAFPWLKMSESGNGDGAGDEDELFSGINKFINGFKKTLNDTYFGVNSKTDDINKYESEENETFHSNRIFTLPVKSIKVGGLRLFLSFHLMAQQNTPEKGSWSTNQVDNNALIIHYCDCSGAISINFMDDEILIDRLGATPSMQYMMQETVLLQSLLDEMQMMAFEAEVNESDRLLVLDDPGDAIDIARDTLSFG

Radius of gyration: 30.02 Å; chains: 1; bounding box: 90×83×57 Å